Protein AF-A0A2J0L542-F1 (afdb_monomer)

Nearest PDB structures (foldseek):
  4kly-assembly1_D  TM=2.842E-01  e=6.830E+00  gamma proteobacterium 'Hot 75m4'

Sequence (301 aa):
LYATFFILVLMAGLRIKPMMLAIAVFIGLASFQILPFLEFLRHTSRRLMDFNEASMWSLPVYALSELFFPYLSESDYIYKDYWTRQSWLLVYYMGIAVVIFAFIALKFDSTKRRRAVFYILASGLVLSFGRYTPMYYLLYNFLPGFKLSRYPIKFFFMAAFSLAVLAGMGMDYYTRHAKTDLRFKKFLKRVLAFGFTLSFFYLIFNLNFYEIGGFLKKMILNAGTDFSPKVDRIGPIVIAGLHNIRRGAGLFMFLSVVMFFGIKKRVSMNAAPAFILLIAMVDIFTANKNVYQNMGVQEFL

Secondary structure (DSSP, 8-state):
-HHHHHHHHHH--S-HHHHHHHHHHHHHHHHHHHHHHHHHHTTSGGGG--HHHHTTT---GGGGGGGTSTTSSTTHHHHS-TTTS--S-------HHHHHHHHHHHHH---HHHHHHHHHHHHHHHHHTGGGSHHHHHHHHHSTTGGG---GGGGHHHHHHHHHHHHHHHHHHHHHHTTT-HHHHHHHHHHHHHHHHHHHHHHHHTT-HHHHHHHHHHHHHTT-GGGHHHHHHHHHHHHHHHHHHHHHHHHHHHHHHHHHHHTSTTS-TTHHHHHHHHHHHHHHHHTTTTTTTTS-GGG--

pLDDT: mean 83.19, std 15.41, range [33.28, 98.5]

Mean predicted aligned error: 9.03 Å

Structure (mmCIF, N/CA/C/O backbone):
data_AF-A0A2J0L542-F1
#
_entry.id   AF-A0A2J0L542-F1
#
loop_
_atom_site.group_PDB
_atom_site.id
_atom_site.type_symbol
_atom_site.label_atom_id
_atom_site.label_alt_id
_atom_site.label_comp_id
_atom_site.label_asym_id
_atom_site.label_entity_id
_atom_site.label_seq_id
_atom_site.pdbx_PDB_ins_code
_atom_site.Cartn_x
_atom_site.Cartn_y
_atom_site.Cartn_z
_atom_site.occupancy
_atom_site.B_iso_or_equiv
_atom_site.auth_seq_id
_atom_site.auth_comp_id
_atom_site.auth_asym_id
_atom_site.auth_atom_id
_atom_site.pdbx_PDB_model_num
ATOM 1 N N . LEU A 1 1 ? -4.717 -9.556 -15.706 1.00 44.72 1 LEU A N 1
ATOM 2 C CA . LEU A 1 1 ? -4.845 -10.825 -16.460 1.00 44.72 1 LEU A CA 1
ATOM 3 C C . LEU A 1 1 ? -4.272 -12.009 -15.674 1.00 44.72 1 LEU A C 1
ATOM 5 O O . LEU A 1 1 ? -5.070 -12.790 -15.180 1.00 44.72 1 LEU A O 1
ATOM 9 N N . TYR A 1 2 ? -2.960 -12.099 -15.417 1.00 38.97 2 TYR A N 1
ATOM 10 C CA . TYR A 1 2 ? -2.384 -13.203 -14.615 1.00 38.97 2 TYR A CA 1
ATOM 11 C C . TYR A 1 2 ? -2.777 -13.198 -13.124 1.00 38.97 2 TYR A C 1
ATOM 13 O O . TYR A 1 2 ? -3.025 -14.254 -12.551 1.00 38.97 2 TYR A O 1
ATOM 21 N N . ALA A 1 3 ? -2.909 -12.018 -12.504 1.00 37.59 3 ALA A N 1
ATOM 22 C CA . ALA A 1 3 ? -3.273 -11.900 -11.087 1.00 37.59 3 ALA A CA 1
ATOM 23 C C . ALA A 1 3 ? -4.679 -12.454 -10.784 1.00 37.59 3 ALA A C 1
ATOM 25 O O . ALA A 1 3 ? -4.866 -13.176 -9.813 1.00 37.59 3 ALA A O 1
ATOM 26 N N . THR A 1 4 ? -5.658 -12.185 -11.651 1.00 48.00 4 THR A N 1
ATOM 27 C CA . THR A 1 4 ? -7.038 -12.675 -11.502 1.00 48.00 4 THR A CA 1
ATOM 28 C C . THR A 1 4 ? -7.120 -14.198 -11.640 1.00 48.00 4 THR A C 1
ATOM 30 O O . THR A 1 4 ? -7.846 -14.848 -10.893 1.00 48.00 4 THR A O 1
ATOM 33 N N . PHE A 1 5 ? -6.321 -14.775 -12.544 1.00 52.28 5 PHE A N 1
ATOM 34 C CA . PHE A 1 5 ? -6.211 -16.223 -12.728 1.00 52.28 5 PHE A CA 1
ATOM 35 C C . PHE A 1 5 ? -5.594 -16.911 -11.499 1.00 52.28 5 PHE A C 1
ATOM 37 O O . PHE A 1 5 ? -6.128 -17.904 -11.012 1.00 52.28 5 PHE A O 1
ATOM 44 N N . PHE A 1 6 ? -4.535 -16.333 -10.923 1.00 50.81 6 PHE A N 1
ATOM 45 C CA . PHE A 1 6 ? -3.890 -16.872 -9.719 1.00 50.81 6 PHE A CA 1
ATOM 46 C C . PHE A 1 6 ? -4.816 -16.836 -8.489 1.00 50.81 6 PHE A C 1
ATOM 48 O O . PHE A 1 6 ? -4.829 -17.755 -7.671 1.00 50.81 6 PHE A O 1
ATOM 55 N N . ILE A 1 7 ? -5.644 -15.793 -8.392 1.00 54.19 7 ILE A N 1
ATOM 56 C CA . ILE A 1 7 ? -6.643 -15.617 -7.331 1.00 54.19 7 ILE A CA 1
ATOM 57 C C . ILE A 1 7 ? -7.772 -16.657 -7.439 1.00 54.19 7 ILE A C 1
ATOM 59 O O . ILE A 1 7 ? -8.217 -17.177 -6.416 1.00 54.19 7 ILE A O 1
ATOM 63 N N . LEU A 1 8 ? -8.208 -17.005 -8.654 1.00 50.44 8 LEU A N 1
ATOM 64 C CA . LEU A 1 8 ? -9.219 -18.048 -8.881 1.00 50.44 8 LEU A CA 1
ATOM 65 C C . LEU A 1 8 ? -8.706 -19.444 -8.502 1.00 50.44 8 LEU A C 1
ATOM 67 O O . LEU A 1 8 ? -9.435 -20.210 -7.872 1.00 50.44 8 LEU A O 1
ATOM 71 N N . VAL A 1 9 ? -7.441 -19.745 -8.810 1.00 55.31 9 VAL A N 1
ATOM 72 C CA . VAL A 1 9 ? -6.800 -21.029 -8.474 1.00 55.31 9 VAL A CA 1
ATOM 73 C C . VAL A 1 9 ? -6.615 -21.193 -6.960 1.00 55.31 9 VAL A C 1
ATOM 75 O O . VAL A 1 9 ? -6.825 -22.281 -6.431 1.00 55.31 9 VAL A O 1
ATOM 78 N N . LEU A 1 10 ? -6.295 -20.116 -6.234 1.00 49.06 10 LEU A N 1
ATOM 79 C CA . LEU A 1 10 ? -6.115 -20.154 -4.776 1.00 49.06 10 LEU A CA 1
ATOM 80 C C . LEU A 1 10 ? -7.431 -20.226 -3.978 1.00 49.06 10 LEU A C 1
ATOM 82 O O . LEU A 1 10 ? -7.407 -20.622 -2.812 1.00 49.06 10 LEU A O 1
ATOM 86 N N . MET A 1 11 ? -8.570 -19.837 -4.565 1.00 49.97 11 MET A N 1
ATOM 87 C CA . MET A 1 11 ? -9.866 -19.777 -3.869 1.00 49.97 11 MET A CA 1
ATOM 88 C C . MET A 1 11 ? -10.768 -21.006 -4.077 1.00 49.97 11 MET A C 1
ATOM 90 O O . MET A 1 11 ? -11.771 -21.147 -3.374 1.00 49.97 11 MET A O 1
ATOM 94 N N . ALA A 1 12 ? -10.439 -21.914 -4.998 1.00 47.34 12 ALA A N 1
ATOM 95 C CA . ALA A 1 12 ? -11.323 -23.019 -5.355 1.00 47.34 12 ALA A CA 1
ATOM 96 C C . ALA A 1 12 ? -11.115 -24.264 -4.474 1.00 47.34 12 ALA A C 1
ATOM 98 O O . ALA A 1 12 ? -10.263 -25.115 -4.725 1.00 47.34 12 ALA A O 1
ATOM 99 N N . GLY A 1 13 ? -11.983 -24.425 -3.476 1.00 52.88 13 GLY A N 1
ATOM 100 C CA . GLY A 1 13 ? -12.280 -25.738 -2.911 1.00 52.88 13 GLY A CA 1
ATOM 101 C C . GLY A 1 13 ? -12.980 -26.625 -3.950 1.00 52.88 13 GLY A C 1
ATOM 102 O O . GLY A 1 13 ? -14.154 -26.429 -4.246 1.00 52.88 13 GLY A O 1
ATOM 103 N N . LEU A 1 14 ? -12.244 -27.593 -4.504 1.00 56.31 14 LEU A N 1
ATOM 104 C CA . LEU A 1 14 ? -12.703 -28.898 -5.020 1.00 56.31 14 LEU A CA 1
ATOM 105 C C . LEU A 1 14 ? -13.911 -28.961 -5.990 1.00 56.31 14 LEU A C 1
ATOM 107 O O . LEU A 1 14 ? -14.552 -30.006 -6.089 1.00 56.31 14 LEU A O 1
ATOM 111 N N . ARG A 1 15 ? -14.222 -27.923 -6.779 1.00 68.38 15 ARG A N 1
ATOM 112 C CA . ARG A 1 15 ? -15.185 -28.047 -7.898 1.00 68.38 15 ARG A CA 1
ATOM 113 C C . ARG A 1 15 ? -14.524 -27.745 -9.241 1.00 68.38 15 ARG A C 1
ATOM 115 O O . ARG A 1 15 ? -14.585 -26.634 -9.753 1.00 68.38 15 ARG A O 1
ATOM 122 N N . ILE A 1 16 ? -13.922 -28.780 -9.825 1.00 74.88 16 ILE A N 1
ATOM 123 C CA . ILE A 1 16 ? -13.173 -28.708 -11.091 1.00 74.88 16 ILE A CA 1
ATOM 124 C C . ILE A 1 16 ? -14.077 -28.285 -12.261 1.00 74.88 16 ILE A C 1
ATOM 126 O O . ILE A 1 16 ? -13.691 -27.430 -13.047 1.00 74.88 16 ILE A O 1
ATOM 130 N N . LYS A 1 17 ? -15.309 -28.809 -12.354 1.00 79.62 17 LYS A N 1
ATOM 131 C CA . LYS A 1 17 ? -16.239 -28.519 -13.467 1.00 79.62 17 LYS A CA 1
ATOM 132 C C . LYS A 1 17 ? -16.586 -27.026 -13.640 1.00 79.62 17 LYS A C 1
ATOM 134 O O . LYS A 1 17 ? -16.377 -26.515 -14.737 1.00 79.62 17 LYS A O 1
ATOM 139 N N . PRO A 1 18 ? -17.076 -26.295 -12.616 1.00 83.50 18 PRO A N 1
ATOM 140 C CA . PRO A 1 18 ? -17.356 -24.866 -12.771 1.00 83.50 18 PRO A CA 1
ATOM 141 C C . PRO A 1 18 ? -16.085 -24.046 -13.010 1.00 83.50 18 PRO A C 1
ATOM 143 O O . PRO A 1 18 ? -16.142 -23.048 -13.718 1.00 83.50 18 PRO A O 1
ATOM 146 N N . MET A 1 19 ? -14.933 -24.476 -12.484 1.00 80.25 19 MET A N 1
ATOM 147 C CA . MET A 1 19 ? -13.657 -23.811 -12.755 1.00 80.25 19 MET A CA 1
ATOM 148 C C . MET A 1 19 ? -13.245 -23.969 -14.223 1.00 80.25 19 MET A C 1
ATOM 150 O O . MET A 1 19 ? -12.879 -22.989 -14.860 1.00 80.25 19 MET A O 1
ATOM 154 N N . MET A 1 20 ? -13.386 -25.171 -14.785 1.00 85.88 20 MET A N 1
ATOM 155 C CA . MET A 1 20 ? -13.146 -25.429 -16.207 1.00 85.88 20 MET A CA 1
ATOM 156 C C . MET A 1 20 ? -14.103 -24.638 -17.100 1.00 85.88 20 MET A C 1
ATOM 158 O O . MET A 1 20 ? -13.662 -24.054 -18.085 1.00 85.88 20 MET A O 1
ATOM 162 N N . LEU A 1 21 ? -15.388 -24.557 -16.735 1.00 89.00 21 LEU A N 1
ATOM 163 C CA . LEU A 1 21 ? -16.360 -23.737 -17.460 1.00 89.00 21 LEU A CA 1
ATOM 164 C C . LEU A 1 21 ? -15.992 -22.250 -17.401 1.00 89.00 21 LEU A C 1
ATOM 166 O O . LEU A 1 21 ? -15.991 -21.583 -18.430 1.00 89.00 21 LEU A O 1
ATOM 170 N N . ALA A 1 22 ? -15.626 -21.738 -16.224 1.00 88.56 22 ALA A N 1
ATOM 171 C CA . ALA A 1 22 ? -15.187 -20.355 -16.069 1.00 88.56 22 ALA A CA 1
ATOM 172 C C . ALA A 1 22 ? -13.926 -20.062 -16.896 1.00 88.56 22 ALA A C 1
ATOM 174 O O . ALA A 1 22 ? -13.855 -19.015 -17.533 1.00 88.56 22 ALA A O 1
ATOM 175 N N . ILE A 1 23 ? -12.963 -20.990 -16.936 1.00 88.69 23 ILE A N 1
ATOM 176 C CA . ILE A 1 23 ? -11.760 -20.886 -17.772 1.00 88.69 23 ILE A CA 1
ATOM 177 C C . ILE A 1 23 ? -12.135 -20.874 -19.257 1.00 88.69 23 ILE A C 1
ATOM 179 O O . ILE A 1 23 ? -11.650 -20.017 -19.989 1.00 88.69 23 ILE A O 1
ATOM 183 N N . ALA A 1 24 ? -13.013 -21.776 -19.702 1.00 91.81 24 ALA A N 1
ATOM 184 C CA . ALA A 1 24 ? -13.442 -21.851 -21.096 1.00 91.81 24 ALA A CA 1
ATOM 18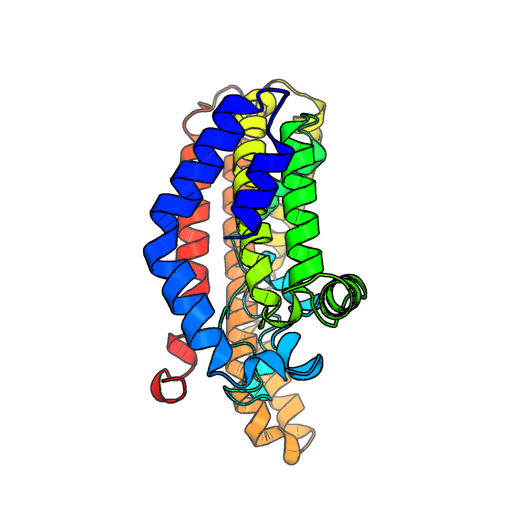5 C C . ALA A 1 24 ? -14.171 -20.573 -21.537 1.00 91.81 24 ALA A C 1
ATOM 187 O O . ALA A 1 24 ? -13.821 -19.990 -22.561 1.00 91.81 24 ALA A O 1
ATOM 188 N N . VAL A 1 25 ? -15.125 -20.095 -20.731 1.00 93.44 25 VAL A N 1
ATOM 189 C CA . VAL A 1 25 ? -15.840 -18.834 -20.980 1.00 93.44 25 VAL A CA 1
ATOM 190 C C . VAL A 1 25 ? -14.865 -17.660 -20.987 1.00 93.44 25 VAL A C 1
ATOM 192 O O . VAL A 1 25 ? -14.916 -16.835 -21.891 1.00 93.44 25 VAL A O 1
ATOM 195 N N . PHE A 1 26 ? -13.940 -17.598 -20.029 1.00 91.88 26 PHE A N 1
ATOM 196 C CA . PHE A 1 26 ? -12.928 -16.547 -19.973 1.00 91.88 26 PHE A CA 1
ATOM 197 C C . PHE A 1 26 ? -12.026 -16.540 -21.214 1.00 91.88 26 PHE A C 1
ATOM 199 O O . PHE A 1 26 ? -11.811 -15.479 -21.791 1.00 91.88 26 PHE A O 1
ATOM 206 N N . ILE A 1 27 ? -11.523 -17.700 -21.649 1.00 92.12 27 ILE A N 1
ATOM 207 C CA . ILE A 1 27 ? -10.697 -17.813 -22.859 1.00 92.12 27 ILE A CA 1
ATOM 208 C C . ILE A 1 27 ? -11.512 -17.424 -24.093 1.00 92.12 27 ILE A C 1
ATOM 210 O O . ILE A 1 27 ? -11.012 -16.670 -24.923 1.00 92.12 27 ILE A O 1
ATOM 214 N N . GLY A 1 28 ? -12.764 -17.880 -24.194 1.00 94.31 28 GLY A N 1
ATOM 215 C CA . GLY A 1 28 ? -13.669 -17.517 -25.283 1.00 94.31 28 GLY A CA 1
ATOM 216 C C . GLY A 1 28 ? -13.890 -16.007 -25.359 1.00 94.31 28 GLY A C 1
ATOM 217 O O . GLY A 1 28 ? -13.661 -15.406 -26.405 1.00 94.31 28 GLY A O 1
ATOM 218 N N . LEU A 1 29 ? -14.223 -15.376 -24.231 1.00 94.75 29 LEU A N 1
ATOM 219 C CA . LEU A 1 29 ? -14.412 -13.928 -24.139 1.00 94.75 29 LEU A CA 1
ATOM 220 C C . LEU A 1 29 ? -13.116 -13.143 -24.355 1.00 94.75 29 LEU A C 1
ATOM 222 O O . LEU A 1 29 ? -13.170 -12.052 -24.896 1.00 94.75 29 LEU A O 1
ATOM 226 N N . ALA A 1 30 ? -11.956 -13.661 -23.953 1.00 94.94 30 ALA A N 1
ATOM 227 C CA . ALA A 1 30 ? -10.671 -12.988 -24.141 1.00 94.94 30 ALA A CA 1
ATOM 228 C C . ALA A 1 30 ? -10.030 -13.270 -25.512 1.00 94.94 30 ALA A C 1
ATOM 230 O O . ALA A 1 30 ? -9.026 -12.644 -25.852 1.00 94.94 30 ALA A O 1
ATOM 231 N N . SER A 1 31 ? 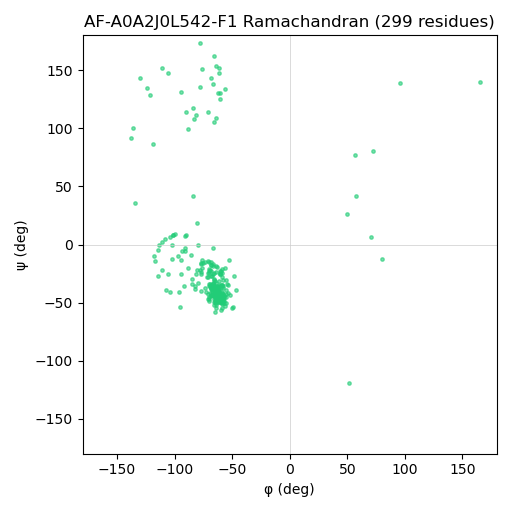-10.578 -14.199 -26.302 1.00 93.69 31 SER A N 1
ATOM 232 C CA . SER A 1 31 ? -9.978 -14.671 -27.557 1.00 93.69 31 SER A CA 1
ATOM 233 C C . SER A 1 31 ? -9.780 -13.554 -28.582 1.00 93.69 31 SER A C 1
ATOM 235 O O . SER A 1 31 ? -8.723 -13.505 -29.207 1.00 93.69 31 SER A O 1
ATOM 237 N N . PHE A 1 32 ? -10.719 -12.604 -28.676 1.00 94.25 32 PHE A N 1
ATOM 238 C CA . PHE A 1 32 ? -10.610 -11.448 -29.573 1.00 94.25 32 PHE A CA 1
ATOM 239 C C . PHE A 1 32 ? -9.386 -10.569 -29.267 1.00 94.25 32 PHE A C 1
ATOM 241 O O . PHE A 1 32 ? -8.902 -9.875 -30.150 1.00 94.25 32 PHE A O 1
ATOM 248 N N . GLN A 1 33 ? -8.876 -10.598 -28.030 1.00 93.88 33 GLN A N 1
ATOM 249 C CA . GLN A 1 33 ? -7.659 -9.893 -27.625 1.00 93.88 33 GLN A CA 1
ATOM 250 C C . GLN A 1 33 ? -6.431 -10.813 -27.676 1.00 93.88 33 GLN A C 1
ATOM 252 O O . GLN A 1 33 ? -5.351 -10.383 -28.080 1.00 93.88 33 GLN A O 1
ATOM 257 N N . ILE A 1 34 ? -6.574 -12.071 -27.242 1.00 91.44 34 ILE A N 1
ATOM 258 C CA . ILE A 1 34 ? -5.470 -13.037 -27.153 1.00 91.44 34 ILE A CA 1
ATOM 259 C C . ILE A 1 34 ? -4.979 -13.437 -28.546 1.00 91.44 34 ILE A C 1
ATOM 261 O O . ILE A 1 34 ? -3.768 -13.479 -28.753 1.00 91.44 34 ILE A O 1
ATOM 265 N N . LEU A 1 35 ? -5.877 -13.720 -29.496 1.00 93.31 35 LEU A N 1
ATOM 266 C CA . LEU A 1 35 ? -5.491 -14.189 -30.829 1.00 93.31 35 LEU A CA 1
ATOM 267 C C . LEU A 1 35 ? -4.689 -13.126 -31.600 1.00 93.31 35 LEU A C 1
ATOM 269 O O . LEU A 1 35 ? -3.556 -13.444 -31.973 1.00 93.31 35 LEU A O 1
ATOM 273 N N . PRO A 1 36 ? -5.149 -11.861 -31.733 1.00 93.06 36 PRO A N 1
ATOM 274 C CA . PRO A 1 36 ? -4.338 -10.826 -32.375 1.00 93.06 36 PRO A CA 1
ATOM 275 C C . PRO A 1 36 ? -3.043 -10.552 -31.612 1.00 93.06 36 PRO A C 1
ATOM 277 O O . PRO A 1 36 ? -1.995 -10.351 -32.219 1.00 93.06 36 PRO A O 1
ATOM 280 N N . PHE A 1 37 ? -3.069 -10.592 -30.272 1.00 89.56 37 PHE A N 1
ATOM 281 C CA . PHE A 1 37 ? -1.851 -10.437 -29.476 1.00 89.56 37 PHE A CA 1
ATOM 282 C C . PHE A 1 37 ? -0.806 -11.507 -29.819 1.00 89.56 37 PHE A C 1
ATOM 284 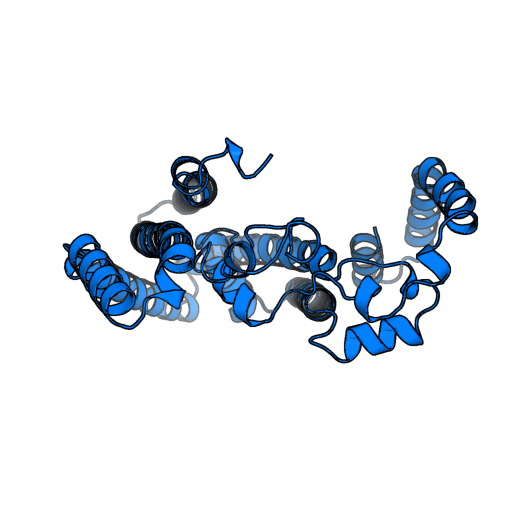O O . PHE A 1 37 ? 0.360 -11.168 -30.005 1.00 89.56 37 PHE A O 1
ATOM 291 N N . LEU A 1 38 ? -1.202 -12.779 -29.924 1.00 89.69 38 LEU A N 1
ATOM 292 C CA . LEU A 1 38 ? -0.296 -13.882 -30.260 1.00 89.69 38 LEU A CA 1
ATOM 293 C C . LEU A 1 38 ? 0.223 -13.810 -31.700 1.00 89.69 38 LEU A C 1
ATOM 295 O O . LEU A 1 38 ? 1.372 -14.191 -31.939 1.00 89.69 38 LEU A O 1
ATOM 299 N N . GLU A 1 39 ? -0.596 -13.333 -32.637 1.00 91.62 39 GLU A N 1
ATOM 300 C CA . GLU A 1 39 ? -0.195 -13.075 -34.021 1.00 91.62 39 GLU A CA 1
ATOM 301 C C . GLU A 1 39 ? 0.856 -11.962 -34.076 1.00 91.62 39 GLU A C 1
ATOM 303 O O . GLU A 1 39 ? 2.000 -12.212 -34.464 1.00 91.62 39 GLU A O 1
ATOM 308 N N . PHE A 1 40 ? 0.528 -10.770 -33.566 1.00 90.25 40 PHE A N 1
ATOM 309 C CA . PHE A 1 40 ? 1.442 -9.628 -33.562 1.00 90.25 40 PHE A CA 1
ATOM 310 C C . PHE A 1 40 ? 2.717 -9.892 -32.771 1.00 90.25 40 PHE A C 1
ATOM 312 O O . PHE A 1 40 ? 3.777 -9.404 -33.153 1.00 90.25 40 PHE A O 1
ATOM 319 N N . LEU A 1 41 ? 2.667 -10.706 -31.713 1.00 87.81 41 LEU A N 1
ATOM 320 C CA . LEU A 1 41 ? 3.852 -11.057 -30.934 1.00 87.81 41 LEU A CA 1
ATOM 321 C C . LEU A 1 41 ? 4.974 -11.642 -31.806 1.00 87.81 41 LEU A C 1
ATOM 323 O O . LEU A 1 41 ? 6.148 -11.389 -31.530 1.00 87.81 41 LEU A O 1
ATOM 327 N N . ARG A 1 42 ? 4.626 -12.385 -32.866 1.00 85.62 42 ARG A N 1
ATOM 328 C CA . ARG A 1 42 ? 5.588 -12.965 -33.821 1.00 85.62 42 ARG A CA 1
ATOM 329 C C . ARG A 1 42 ? 6.298 -11.905 -34.664 1.00 85.62 42 ARG A C 1
ATOM 331 O O . ARG A 1 42 ? 7.400 -12.166 -35.129 1.00 85.62 42 ARG A O 1
ATOM 338 N N . HIS A 1 43 ? 5.693 -10.729 -34.802 1.00 87.44 43 HIS A N 1
ATOM 339 C CA . HIS A 1 43 ? 6.182 -9.603 -35.596 1.00 87.44 43 HIS A CA 1
ATOM 340 C C . HIS A 1 43 ? 6.847 -8.507 -34.746 1.00 87.44 43 HIS A C 1
ATOM 342 O O . HIS A 1 43 ? 7.177 -7.445 -35.264 1.00 87.44 43 HIS A O 1
ATOM 348 N N . THR A 1 44 ? 7.062 -8.739 -33.444 1.00 84.06 44 THR A N 1
ATOM 349 C CA . THR A 1 44 ? 7.730 -7.771 -32.558 1.00 84.06 44 THR A CA 1
ATOM 350 C C . THR A 1 44 ? 9.105 -8.245 -32.100 1.00 84.06 44 THR A C 1
ATOM 352 O O . THR A 1 44 ? 9.334 -9.435 -31.881 1.00 84.06 44 THR A O 1
ATOM 355 N N . SER A 1 45 ? 9.996 -7.293 -31.816 1.00 78.62 45 SER A N 1
ATOM 356 C CA . SER A 1 45 ? 11.301 -7.534 -31.182 1.00 78.62 45 SER A CA 1
ATOM 357 C C . SER A 1 45 ? 11.208 -8.029 -29.730 1.00 78.62 45 SER A C 1
ATOM 359 O O . SER A 1 45 ? 12.221 -8.383 -29.134 1.00 78.62 45 SER A O 1
ATOM 361 N N . ARG A 1 46 ? 10.000 -8.138 -29.150 1.00 74.94 46 ARG A N 1
ATOM 362 C CA . ARG A 1 46 ? 9.783 -8.543 -27.748 1.00 74.94 46 ARG A CA 1
ATOM 363 C C . ARG A 1 46 ? 10.315 -9.936 -27.410 1.00 74.94 46 ARG A C 1
ATOM 365 O O . ARG A 1 46 ? 10.569 -10.206 -26.243 1.00 74.94 46 ARG A O 1
ATOM 372 N N . ARG A 1 47 ? 10.487 -10.820 -28.399 1.00 71.62 47 ARG A N 1
ATOM 373 C CA . ARG A 1 47 ? 11.107 -12.144 -28.198 1.00 71.62 47 ARG A CA 1
ATOM 374 C C . ARG A 1 47 ? 12.604 -12.075 -27.882 1.00 71.62 47 ARG A C 1
ATOM 376 O O . ARG A 1 47 ? 13.125 -13.027 -27.312 1.00 71.62 47 ARG A O 1
ATOM 383 N N . LEU A 1 48 ? 13.264 -10.978 -28.249 1.00 78.56 48 LEU A N 1
ATOM 384 C CA . LEU A 1 48 ? 14.701 -10.752 -28.078 1.00 78.56 48 LEU A CA 1
ATOM 385 C C . LEU A 1 48 ? 15.010 -9.798 -26.914 1.00 78.56 48 LEU A C 1
ATOM 387 O O . LEU A 1 48 ? 16.158 -9.407 -26.739 1.00 78.56 48 LEU A O 1
ATOM 391 N N . MET A 1 49 ? 13.991 -9.418 -26.137 1.00 87.31 49 MET A N 1
ATOM 392 C CA . MET A 1 49 ? 14.137 -8.520 -24.997 1.00 87.31 49 MET A CA 1
ATOM 393 C C . MET A 1 49 ? 15.081 -9.134 -23.971 1.00 87.31 49 MET A C 1
ATOM 395 O O . MET A 1 49 ? 14.847 -10.257 -23.522 1.00 87.31 49 MET A O 1
ATOM 399 N N . ASP A 1 50 ? 16.128 -8.401 -23.605 1.00 91.75 50 ASP A N 1
ATOM 400 C CA . ASP A 1 50 ? 17.045 -8.829 -22.559 1.00 91.75 50 ASP A CA 1
ATOM 401 C C . ASP A 1 50 ? 16.448 -8.602 -21.157 1.00 91.75 50 ASP A C 1
ATOM 403 O O . ASP A 1 50 ? 15.376 -8.014 -20.970 1.00 91.75 50 ASP A O 1
ATOM 407 N N . PHE A 1 51 ? 17.148 -9.084 -20.129 1.00 92.62 51 PHE A N 1
ATOM 408 C CA . PHE A 1 51 ? 16.676 -8.933 -18.756 1.00 92.62 51 PHE A CA 1
ATOM 409 C C . PHE A 1 51 ? 16.636 -7.467 -18.298 1.00 92.62 51 PHE A C 1
ATOM 411 O O . PHE A 1 51 ? 15.783 -7.106 -17.483 1.00 92.62 51 PHE A O 1
ATOM 418 N N . ASN A 1 52 ? 17.532 -6.611 -18.794 1.00 91.75 52 ASN A N 1
ATOM 419 C CA . ASN A 1 52 ? 17.605 -5.209 -18.384 1.00 91.75 52 ASN A CA 1
ATOM 420 C C . ASN A 1 52 ? 16.394 -4.422 -18.888 1.00 91.75 52 ASN A C 1
ATOM 422 O O . ASN A 1 52 ? 15.811 -3.640 -18.129 1.00 91.75 52 ASN A O 1
ATOM 426 N N . GLU A 1 53 ? 15.982 -4.678 -20.127 1.00 90.06 53 GLU A N 1
ATOM 427 C CA . GLU A 1 53 ? 14.779 -4.119 -20.725 1.00 90.06 53 GLU A CA 1
ATOM 428 C C . GLU A 1 53 ? 13.520 -4.716 -20.080 1.00 90.06 53 GLU A C 1
ATOM 430 O O . GLU A 1 53 ? 12.630 -3.966 -19.673 1.00 90.06 53 GLU A O 1
ATOM 435 N N . ALA A 1 54 ? 13.450 -6.037 -19.881 1.00 91.44 54 ALA A N 1
ATOM 436 C CA . ALA A 1 54 ? 12.289 -6.681 -19.252 1.00 91.44 54 ALA A CA 1
ATOM 437 C C . ALA A 1 54 ? 12.066 -6.207 -17.807 1.00 91.44 54 ALA A C 1
ATOM 439 O O . ALA A 1 54 ? 10.929 -5.989 -17.374 1.00 91.44 54 ALA A O 1
ATOM 440 N N . SER A 1 55 ? 13.158 -6.011 -17.067 1.00 93.25 55 SER A N 1
ATOM 441 C CA . SER A 1 55 ? 13.154 -5.543 -15.678 1.00 93.25 55 SER A CA 1
ATOM 442 C C . SER A 1 55 ? 13.227 -4.019 -15.538 1.00 93.25 55 SER A C 1
ATOM 444 O O . SER A 1 55 ? 13.407 -3.500 -14.427 1.00 93.25 55 SER A O 1
ATOM 446 N N . MET A 1 56 ? 13.124 -3.258 -16.629 1.00 90.12 56 MET A N 1
ATOM 447 C CA . MET A 1 56 ? 13.044 -1.801 -16.535 1.00 90.12 56 MET A CA 1
ATOM 448 C C . MET A 1 56 ? 11.800 -1.376 -15.764 1.00 90.12 56 MET A C 1
ATOM 450 O O . MET A 1 56 ? 10.783 -2.059 -15.814 1.00 90.12 56 MET A O 1
ATOM 454 N N . TRP A 1 57 ? 11.883 -0.258 -15.040 1.00 90.44 57 TRP A N 1
ATOM 455 C CA . TRP A 1 57 ? 10.810 0.197 -14.144 1.00 90.44 57 TRP A CA 1
ATOM 456 C C . TRP A 1 57 ? 10.458 -0.848 -13.075 1.00 90.44 57 TRP A C 1
ATOM 458 O O . TRP A 1 57 ? 9.293 -1.114 -12.787 1.00 90.44 57 TRP A O 1
ATOM 468 N N . SER A 1 58 ? 11.485 -1.478 -12.508 1.00 92.94 58 SER A N 1
ATOM 469 C CA . SER A 1 58 ? 11.360 -2.212 -11.248 1.00 92.94 58 SER A CA 1
ATOM 470 C C . SER A 1 58 ? 11.058 -1.232 -10.116 1.00 92.94 58 SER A C 1
ATOM 472 O O . SER A 1 58 ? 11.672 -0.169 -10.072 1.00 92.94 58 SER A O 1
ATOM 474 N N . LEU A 1 59 ? 10.151 -1.584 -9.203 1.00 92.25 59 LEU A N 1
ATOM 475 C CA . LEU A 1 59 ? 9.859 -0.776 -8.020 1.00 92.25 59 LEU A CA 1
ATOM 476 C C . LEU A 1 59 ? 11.050 -0.848 -7.054 1.00 92.25 59 LEU A C 1
ATOM 478 O O . LEU A 1 59 ? 11.320 -1.929 -6.526 1.00 92.25 59 LEU A O 1
ATOM 482 N N . PRO A 1 60 ? 11.775 0.247 -6.790 1.00 89.81 60 PRO A N 1
ATOM 483 C CA . PRO A 1 60 ? 12.803 0.211 -5.767 1.00 89.81 60 PRO A CA 1
ATOM 484 C C . PRO A 1 60 ? 12.165 0.074 -4.383 1.00 89.81 60 PRO A C 1
ATOM 486 O O . PRO A 1 60 ? 11.125 0.662 -4.099 1.00 89.81 60 PRO A O 1
ATOM 489 N N . VAL A 1 61 ? 12.799 -0.683 -3.487 1.00 89.81 61 VAL A N 1
ATOM 490 C CA . VAL A 1 61 ? 12.227 -0.986 -2.160 1.00 89.81 61 VAL A CA 1
ATOM 491 C C . VAL A 1 61 ? 11.953 0.287 -1.348 1.00 89.81 61 VAL A C 1
ATOM 493 O O . VAL A 1 61 ? 10.940 0.364 -0.654 1.00 89.81 61 VAL A O 1
ATOM 496 N N . TYR A 1 62 ? 12.801 1.315 -1.481 1.00 87.38 62 TYR A N 1
ATOM 497 C CA . TYR A 1 62 ? 12.613 2.596 -0.794 1.00 87.38 62 TYR A CA 1
ATOM 498 C C . TYR A 1 62 ? 11.343 3.341 -1.236 1.00 87.38 62 TYR A C 1
ATOM 500 O O . TYR A 1 62 ? 10.797 4.112 -0.446 1.00 87.38 62 TYR A O 1
ATOM 508 N N . ALA A 1 63 ? 10.819 3.083 -2.440 1.00 88.81 63 ALA A N 1
ATOM 509 C CA . ALA A 1 63 ? 9.585 3.700 -2.924 1.00 88.81 63 ALA A CA 1
ATOM 510 C C . ALA A 1 63 ? 8.335 3.235 -2.164 1.00 88.81 63 ALA A C 1
ATOM 512 O O . ALA A 1 63 ? 7.317 3.919 -2.179 1.00 88.81 63 ALA A O 1
ATOM 513 N N . LEU A 1 64 ? 8.409 2.138 -1.396 1.00 91.12 64 LEU A N 1
ATOM 514 C CA . LEU A 1 64 ? 7.325 1.768 -0.479 1.00 91.12 64 LEU A CA 1
ATOM 515 C C . LEU A 1 64 ? 7.101 2.790 0.641 1.00 91.12 64 LEU A C 1
ATOM 517 O O . LEU A 1 64 ? 6.021 2.802 1.232 1.00 91.12 64 LEU A O 1
ATOM 521 N N . SER A 1 65 ? 8.073 3.665 0.920 1.00 88.38 65 SER A N 1
ATOM 522 C CA . SER A 1 65 ? 7.862 4.802 1.824 1.00 88.38 65 SER A CA 1
ATOM 523 C C . SER A 1 65 ? 6.739 5.730 1.339 1.00 88.38 65 SER A C 1
ATOM 525 O O . SER A 1 65 ? 6.052 6.336 2.164 1.00 88.38 65 SER A O 1
ATOM 527 N N . GLU A 1 66 ? 6.451 5.750 0.033 1.00 88.88 66 GLU A N 1
ATOM 528 C CA . GLU A 1 66 ? 5.358 6.540 -0.534 1.00 88.88 66 GLU A CA 1
ATOM 529 C C . GLU A 1 66 ? 3.964 6.031 -0.203 1.00 88.88 66 GLU A C 1
ATOM 531 O O . GLU A 1 66 ? 3.002 6.783 -0.329 1.00 88.88 66 GLU A O 1
ATOM 536 N N . LEU A 1 67 ? 3.827 4.798 0.295 1.00 91.38 67 LEU A N 1
ATOM 537 C CA . LEU A 1 67 ? 2.564 4.350 0.886 1.00 91.38 67 LEU A CA 1
ATOM 538 C C . LEU A 1 67 ? 2.166 5.210 2.096 1.00 91.38 67 LEU A C 1
ATOM 540 O O . LEU A 1 67 ? 0.981 5.306 2.409 1.00 91.38 67 LEU A O 1
ATOM 544 N N . PHE A 1 68 ? 3.144 5.831 2.763 1.00 88.50 68 PHE A N 1
ATOM 545 C CA . PHE A 1 68 ? 2.947 6.677 3.939 1.00 88.50 68 PHE A CA 1
ATOM 546 C C . PHE A 1 68 ? 3.062 8.165 3.604 1.00 88.50 68 PHE A C 1
ATOM 548 O O . PHE A 1 68 ? 2.275 8.966 4.105 1.00 88.50 68 PHE A O 1
ATOM 555 N N . PHE A 1 69 ? 4.031 8.526 2.760 1.00 84.81 69 PHE A N 1
ATOM 556 C CA . PHE A 1 69 ? 4.360 9.912 2.440 1.00 84.81 69 PHE A CA 1
ATOM 557 C C . PHE A 1 69 ? 4.587 10.059 0.927 1.00 84.81 69 PHE A C 1
ATOM 559 O O . PHE A 1 69 ? 5.661 9.705 0.438 1.00 84.81 69 PHE A O 1
ATOM 566 N N . PRO A 1 70 ? 3.600 10.551 0.163 1.00 84.94 70 PRO A N 1
ATOM 567 C CA . PRO A 1 70 ? 3.733 10.659 -1.289 1.00 84.94 70 PRO A CA 1
ATOM 568 C C . PRO A 1 70 ? 4.894 11.592 -1.676 1.00 84.94 70 PRO A C 1
ATOM 570 O O . PRO A 1 70 ? 5.206 12.531 -0.937 1.00 84.94 70 PRO A O 1
ATOM 573 N N . TYR A 1 71 ? 5.492 11.348 -2.848 1.00 79.06 71 TYR A N 1
ATOM 574 C CA . TYR A 1 71 ? 6.600 12.117 -3.445 1.00 79.06 71 TYR A CA 1
ATOM 575 C C . TYR A 1 71 ? 7.972 11.984 -2.764 1.00 79.06 71 TYR A C 1
ATOM 577 O O . TYR A 1 71 ? 8.914 12.674 -3.151 1.00 79.06 71 TYR A O 1
ATOM 585 N N . LEU A 1 72 ? 8.137 11.099 -1.771 1.00 74.75 72 LEU A N 1
ATOM 586 C CA . LEU A 1 72 ? 9.444 10.889 -1.129 1.00 74.75 72 LEU A CA 1
ATOM 587 C C . LEU A 1 72 ? 10.468 10.172 -2.019 1.00 74.75 72 LEU A C 1
ATOM 589 O O . LEU A 1 72 ? 11.668 10.313 -1.783 1.00 74.75 72 LEU A O 1
ATOM 593 N N . SER A 1 73 ? 10.027 9.385 -3.002 1.00 73.44 73 SER A N 1
ATOM 594 C CA . SER A 1 73 ? 10.905 8.553 -3.832 1.00 73.44 73 SER A CA 1
ATOM 595 C C . SER A 1 73 ? 11.053 9.062 -5.271 1.00 73.44 73 SER A C 1
ATOM 597 O O . SER A 1 73 ? 11.760 8.454 -6.073 1.00 73.44 73 SER A O 1
ATOM 599 N N . GLU A 1 74 ? 10.466 10.224 -5.571 1.00 71.44 74 GLU A N 1
ATOM 600 C CA . GLU A 1 74 ? 10.403 10.850 -6.898 1.00 71.44 74 GLU A CA 1
ATOM 601 C C . GLU A 1 74 ? 11.679 11.611 -7.319 1.00 71.44 74 GLU A C 1
ATOM 603 O O . GLU A 1 74 ? 11.679 12.389 -8.272 1.00 71.44 74 GLU A O 1
ATOM 608 N N . SER A 1 75 ? 12.823 11.352 -6.681 1.00 65.94 75 SER A N 1
ATOM 609 C CA . SER A 1 75 ? 14.111 11.926 -7.109 1.00 65.94 75 SER A CA 1
ATOM 610 C C . SER A 1 75 ? 14.493 11.534 -8.543 1.00 65.94 75 SER A C 1
ATOM 612 O O . SER A 1 75 ? 15.225 12.262 -9.212 1.00 65.94 75 SER A O 1
ATOM 614 N N . ASP A 1 76 ? 13.951 10.425 -9.052 1.00 68.38 76 ASP A N 1
ATOM 615 C CA . ASP A 1 76 ? 14.142 9.970 -10.429 1.00 68.38 76 ASP A CA 1
ATOM 616 C C . ASP A 1 76 ? 13.698 11.009 -11.474 1.00 68.38 76 ASP A C 1
ATOM 618 O O . ASP A 1 76 ? 14.326 11.095 -12.526 1.00 68.38 76 ASP A O 1
ATOM 622 N N . TYR A 1 77 ? 12.702 11.858 -11.190 1.00 66.38 77 TYR A N 1
ATOM 623 C CA . TYR A 1 77 ? 12.279 12.927 -12.112 1.00 66.38 77 TYR A CA 1
ATOM 624 C C . TYR A 1 77 ? 13.334 14.016 -12.315 1.00 66.38 77 TYR A C 1
ATOM 626 O O . TYR A 1 77 ? 13.279 14.752 -13.298 1.00 66.38 77 TYR A O 1
ATOM 634 N N . ILE A 1 78 ? 14.300 14.111 -11.403 1.00 64.88 78 ILE A N 1
ATOM 635 C CA . ILE A 1 78 ? 15.365 15.114 -11.436 1.00 64.88 78 ILE A CA 1
ATOM 636 C C . ILE A 1 78 ? 16.522 14.646 -12.322 1.00 64.88 78 ILE A C 1
ATOM 638 O O . ILE A 1 78 ? 17.169 15.464 -12.975 1.00 64.88 78 ILE A O 1
ATOM 642 N N . TYR A 1 79 ? 16.788 13.336 -12.339 1.00 65.56 79 TYR A N 1
ATOM 643 C CA . TYR A 1 79 ? 18.020 12.767 -12.896 1.00 65.56 79 TYR A CA 1
ATOM 644 C C . TYR A 1 79 ? 17.807 11.827 -14.087 1.00 65.56 79 TYR A C 1
ATOM 646 O O . TYR A 1 79 ? 18.791 11.429 -14.709 1.00 65.56 79 TYR A O 1
ATOM 654 N N . LYS A 1 80 ? 16.563 11.436 -14.391 1.00 71.50 80 LYS A N 1
ATOM 655 C CA . LYS A 1 80 ? 16.243 10.473 -15.450 1.00 71.50 80 LYS A CA 1
ATOM 656 C C . LYS A 1 80 ? 15.257 11.059 -16.458 1.00 71.50 80 LYS A C 1
ATOM 658 O O . LYS A 1 80 ? 14.222 11.615 -16.088 1.00 71.50 80 LYS A O 1
ATOM 663 N N . ASP A 1 81 ? 15.554 10.853 -17.737 1.00 72.50 81 ASP A N 1
ATOM 664 C CA . ASP A 1 81 ? 14.653 11.191 -18.836 1.00 72.50 81 ASP A CA 1
ATOM 665 C C . ASP A 1 81 ? 13.385 10.329 -18.816 1.00 72.50 81 ASP A C 1
ATOM 667 O O . ASP A 1 81 ? 13.341 9.249 -18.219 1.00 72.50 81 ASP A O 1
ATOM 671 N N . TYR A 1 82 ? 12.351 10.779 -19.530 1.00 69.31 82 TYR A N 1
ATOM 672 C CA . TYR A 1 82 ? 11.044 10.116 -19.616 1.00 69.31 82 TYR A CA 1
ATOM 673 C C . TYR A 1 82 ? 11.125 8.598 -19.873 1.00 69.31 82 TYR A C 1
ATOM 675 O O . TYR A 1 82 ? 10.367 7.822 -19.286 1.00 69.31 82 TYR A O 1
ATOM 683 N N . TRP A 1 83 ? 12.065 8.177 -20.725 1.00 71.69 83 TRP A N 1
ATOM 684 C CA . TRP A 1 83 ? 12.246 6.786 -21.146 1.00 71.69 83 TRP A CA 1
ATOM 685 C C . TRP A 1 83 ? 12.933 5.899 -20.102 1.00 71.69 83 TRP A C 1
ATOM 687 O O . TRP A 1 83 ? 12.756 4.678 -20.120 1.00 71.69 83 TRP A O 1
ATOM 697 N N . THR A 1 84 ? 13.710 6.489 -19.192 1.00 73.19 84 THR A N 1
ATOM 698 C CA . THR A 1 84 ? 14.492 5.758 -18.185 1.00 73.19 84 THR A CA 1
ATOM 699 C C . THR A 1 84 ? 13.889 5.857 -16.786 1.00 73.19 84 THR A C 1
ATOM 701 O O . THR A 1 84 ? 14.053 4.929 -15.987 1.00 73.19 84 THR A O 1
ATOM 704 N N . ARG A 1 85 ? 13.126 6.918 -16.499 1.00 76.62 85 ARG A N 1
ATOM 705 C CA . ARG A 1 85 ? 12.338 7.058 -15.269 1.00 76.62 85 ARG A CA 1
ATOM 706 C C . ARG A 1 85 ? 11.079 6.198 -15.314 1.00 76.62 85 ARG A C 1
ATOM 708 O O . ARG A 1 85 ? 10.523 5.955 -16.383 1.00 76.62 85 ARG A O 1
ATOM 715 N N . GLN A 1 86 ? 10.614 5.754 -14.150 1.00 80.25 86 GLN A N 1
ATOM 716 C CA . GLN A 1 86 ? 9.295 5.138 -14.029 1.00 80.25 86 GLN A CA 1
ATOM 717 C C . GLN A 1 86 ? 8.246 6.214 -14.372 1.00 80.25 86 GLN A C 1
ATOM 719 O O . GLN A 1 86 ? 8.049 7.140 -13.597 1.00 80.25 86 GLN A O 1
ATOM 724 N N . SER A 1 87 ? 7.589 6.099 -15.531 1.00 76.25 87 SER A N 1
ATOM 725 C CA . SER A 1 87 ? 6.554 7.056 -15.975 1.00 76.25 87 SER A CA 1
ATOM 726 C C . SER A 1 87 ? 5.131 6.470 -15.988 1.00 76.25 87 SER A C 1
ATOM 728 O O . SER A 1 87 ? 4.191 7.137 -16.409 1.00 76.25 87 SER A O 1
ATOM 730 N N . TRP A 1 88 ? 4.949 5.213 -15.574 1.00 77.75 88 TRP A N 1
ATOM 731 C CA . TRP A 1 88 ? 3.655 4.514 -15.623 1.00 77.75 88 TRP A CA 1
ATOM 732 C C . TRP A 1 88 ? 2.829 4.642 -14.336 1.00 77.75 88 TRP A C 1
ATOM 734 O O . TRP A 1 88 ? 1.605 4.692 -14.391 1.00 77.75 88 TRP A O 1
ATOM 744 N N . LEU A 1 89 ? 3.483 4.667 -13.178 1.00 82.44 89 LEU A N 1
ATOM 745 C CA . LEU A 1 89 ? 2.868 4.782 -11.858 1.00 82.44 89 LEU A CA 1
ATOM 746 C C . LEU A 1 89 ? 3.718 5.758 -11.057 1.00 82.44 89 LEU A C 1
ATOM 748 O O . LEU A 1 89 ? 4.712 5.357 -10.463 1.00 82.44 89 LEU A O 1
ATOM 752 N N . LEU A 1 90 ? 3.327 7.029 -11.127 1.00 76.69 90 LEU A N 1
ATOM 753 C CA . LEU A 1 90 ? 4.100 8.143 -10.579 1.00 76.69 90 LEU A CA 1
ATOM 754 C C . LEU A 1 90 ? 4.069 8.106 -9.041 1.00 76.69 90 LEU A C 1
ATOM 756 O O . LEU A 1 90 ? 5.109 8.140 -8.405 1.00 76.69 90 LEU A O 1
ATOM 760 N N . VAL A 1 91 ? 2.874 7.916 -8.466 1.00 81.44 91 VAL A N 1
ATOM 761 C CA . VAL A 1 91 ? 2.636 7.970 -7.016 1.00 81.44 91 VAL A CA 1
ATOM 762 C C . VAL A 1 91 ? 2.053 6.650 -6.518 1.00 81.44 91 VAL A C 1
ATOM 764 O O . VAL A 1 91 ? 1.033 6.179 -7.031 1.00 81.44 91 VAL A O 1
ATOM 767 N N . TYR A 1 92 ? 2.658 6.075 -5.476 1.00 88.31 92 TYR A N 1
ATOM 768 C CA . TYR A 1 92 ? 2.214 4.800 -4.883 1.00 88.31 92 TYR A CA 1
ATOM 769 C C . TYR A 1 92 ? 1.251 4.964 -3.699 1.00 88.31 92 TYR A C 1
ATOM 771 O O . TYR A 1 92 ? 0.742 3.976 -3.167 1.00 88.31 92 TYR A O 1
ATOM 779 N N . TYR A 1 93 ? 1.008 6.200 -3.266 1.00 91.94 93 TYR A N 1
ATOM 780 C CA . TYR A 1 93 ? 0.195 6.520 -2.099 1.00 91.94 93 TYR A CA 1
ATOM 781 C C . TYR A 1 93 ? -1.262 6.074 -2.245 1.00 91.94 93 TYR A C 1
ATOM 783 O O . TYR A 1 93 ? -1.939 6.389 -3.221 1.00 91.94 93 TYR A O 1
ATOM 791 N N . MET A 1 94 ? -1.762 5.374 -1.226 1.00 93.44 94 MET A N 1
ATOM 792 C CA . MET A 1 94 ? -3.118 4.811 -1.208 1.00 93.44 94 MET A CA 1
ATOM 793 C C . MET A 1 94 ? -4.037 5.446 -0.157 1.00 93.44 94 MET A C 1
ATOM 795 O O . MET A 1 94 ? -5.196 5.054 -0.039 1.00 93.44 94 MET A O 1
ATOM 799 N N . GLY A 1 95 ? -3.529 6.404 0.617 1.00 93.81 95 GLY A N 1
ATOM 800 C CA . GLY A 1 95 ? -4.230 6.990 1.753 1.00 93.81 95 GLY A CA 1
ATOM 801 C C . GLY A 1 95 ? -3.854 6.342 3.086 1.00 93.81 95 GLY A C 1
ATOM 802 O O . GLY A 1 95 ? -3.760 5.117 3.218 1.00 93.81 95 GLY A O 1
ATOM 803 N N . ILE A 1 96 ? -3.694 7.171 4.114 1.00 93.31 96 ILE A N 1
ATOM 804 C CA . ILE A 1 96 ? -3.256 6.752 5.449 1.00 93.31 96 ILE A CA 1
ATOM 805 C C . ILE A 1 96 ? -4.239 5.763 6.090 1.00 93.31 96 ILE A C 1
ATOM 807 O O . ILE A 1 96 ? -3.836 4.815 6.768 1.00 93.31 96 ILE A O 1
ATOM 811 N N . ALA A 1 97 ? -5.537 5.936 5.820 1.00 94.94 97 ALA A N 1
ATOM 812 C CA . ALA A 1 97 ? -6.580 5.037 6.298 1.00 94.94 97 ALA A CA 1
ATOM 813 C C . ALA A 1 97 ? -6.406 3.617 5.735 1.00 94.94 97 ALA A C 1
ATOM 815 O O . ALA A 1 97 ? -6.488 2.652 6.495 1.00 94.94 97 ALA A O 1
ATOM 816 N N . VAL A 1 98 ? -6.108 3.478 4.436 1.00 96.25 98 VAL A N 1
ATOM 817 C CA . VAL A 1 98 ? -5.901 2.169 3.790 1.00 96.25 98 VAL A CA 1
ATOM 818 C C . VAL A 1 98 ? -4.773 1.416 4.484 1.00 96.25 98 VAL A C 1
ATOM 820 O O . VAL A 1 98 ? -4.944 0.257 4.860 1.00 96.25 98 VAL A O 1
ATOM 823 N N . VAL A 1 99 ? -3.654 2.094 4.736 1.00 95.00 99 VAL A N 1
ATOM 824 C CA . VAL A 1 99 ? -2.494 1.504 5.411 1.00 95.00 99 VAL A CA 1
ATOM 825 C C . VAL A 1 99 ? -2.843 1.069 6.838 1.00 95.00 99 VAL A C 1
ATOM 827 O O . VAL A 1 99 ? -2.600 -0.081 7.209 1.00 95.00 99 VAL A O 1
ATOM 830 N N . ILE A 1 100 ? -3.477 1.940 7.631 1.00 95.38 100 ILE A N 1
ATOM 831 C CA . ILE A 1 100 ? -3.868 1.635 9.018 1.00 95.38 100 ILE A CA 1
ATOM 832 C C . ILE A 1 100 ? -4.805 0.428 9.079 1.00 95.38 100 ILE A C 1
ATOM 834 O O . ILE A 1 100 ? -4.574 -0.493 9.869 1.00 95.38 100 ILE A O 1
ATOM 838 N N . PHE A 1 101 ? -5.854 0.399 8.254 1.00 97.75 101 PHE A N 1
ATOM 839 C CA . PHE A 1 101 ? -6.798 -0.714 8.274 1.00 97.75 101 PHE A CA 1
ATOM 840 C C . PHE A 1 101 ? -6.187 -2.000 7.716 1.00 97.75 101 PHE A C 1
ATOM 842 O O . PHE A 1 101 ? -6.441 -3.066 8.277 1.00 97.75 101 PHE A O 1
ATOM 849 N N . ALA A 1 102 ? -5.318 -1.928 6.705 1.00 98.00 102 ALA A N 1
ATOM 850 C CA . ALA A 1 102 ? -4.581 -3.101 6.247 1.00 98.00 102 ALA A CA 1
ATOM 851 C C . ALA A 1 102 ? -3.733 -3.705 7.383 1.00 98.00 102 ALA A C 1
ATOM 853 O O . ALA A 1 102 ? -3.775 -4.917 7.604 1.00 98.00 102 ALA A O 1
ATOM 854 N N . PHE A 1 103 ? -3.050 -2.877 8.184 1.00 97.00 103 PHE A N 1
ATOM 855 C CA . PHE A 1 103 ? -2.327 -3.344 9.373 1.00 97.00 103 PHE A CA 1
ATOM 856 C C . PHE A 1 103 ? -3.247 -3.944 10.441 1.00 97.00 103 PHE A C 1
ATOM 858 O O . PHE A 1 103 ? -2.892 -4.960 11.047 1.00 97.00 103 PHE A O 1
ATOM 865 N N . ILE A 1 104 ? -4.430 -3.364 10.669 1.00 97.50 104 ILE A N 1
ATOM 866 C CA . ILE A 1 104 ? -5.429 -3.934 11.587 1.00 97.50 104 ILE A CA 1
ATOM 867 C C . ILE A 1 104 ? -5.829 -5.340 11.125 1.00 97.50 104 ILE A C 1
ATOM 869 O O . ILE A 1 104 ? -5.792 -6.267 11.934 1.00 97.50 104 ILE A O 1
ATOM 873 N N . ALA A 1 105 ? -6.137 -5.529 9.839 1.00 97.94 105 ALA A N 1
ATOM 874 C CA . ALA A 1 105 ? -6.466 -6.846 9.298 1.00 97.94 105 ALA A CA 1
ATOM 875 C C . ALA A 1 105 ? -5.313 -7.840 9.471 1.00 97.94 105 ALA A C 1
ATOM 877 O O . ALA A 1 105 ? -5.512 -8.937 9.987 1.00 97.94 105 ALA A O 1
ATOM 878 N N . LEU A 1 106 ? -4.087 -7.456 9.102 1.00 97.50 106 LEU A N 1
ATOM 879 C CA . LEU A 1 106 ? -2.920 -8.335 9.220 1.00 97.50 106 LEU A CA 1
ATOM 880 C C . LEU A 1 106 ? -2.645 -8.761 10.670 1.00 97.50 106 LEU A C 1
ATOM 882 O O . LEU A 1 106 ? -2.225 -9.899 10.901 1.00 97.50 106 LEU A O 1
ATOM 886 N N . LYS A 1 107 ? -2.894 -7.868 11.634 1.00 96.81 107 LYS A N 1
ATOM 887 C CA . LYS A 1 107 ? -2.631 -8.109 13.055 1.00 96.81 107 LYS A CA 1
ATOM 888 C C . LYS A 1 107 ? -3.736 -8.894 13.761 1.00 96.81 107 LYS A C 1
ATOM 890 O O . LYS A 1 107 ? -3.417 -9.707 14.625 1.00 96.81 107 LYS A O 1
ATOM 895 N N . PHE A 1 108 ? -5.002 -8.637 13.439 1.00 96.25 108 PHE A N 1
ATOM 896 C CA . PHE A 1 108 ? -6.128 -9.132 14.235 1.00 96.25 108 PHE A CA 1
ATOM 897 C C . PHE A 1 108 ? -7.031 -10.139 13.516 1.00 96.25 108 PHE A C 1
ATOM 899 O O . PHE A 1 108 ? -7.613 -10.997 14.174 1.00 96.25 108 PHE A O 1
ATOM 906 N N . ASP A 1 109 ? -7.126 -10.101 12.187 1.00 93.56 109 ASP A N 1
ATOM 907 C CA . ASP A 1 109 ? -7.919 -11.075 11.435 1.00 93.56 109 ASP A CA 1
ATOM 908 C C . ASP A 1 109 ? -7.086 -12.347 11.201 1.00 93.56 109 ASP A C 1
ATOM 910 O O . ASP A 1 109 ? -6.055 -12.308 10.536 1.00 93.56 109 ASP A O 1
ATOM 914 N N . SER A 1 110 ? -7.495 -13.502 11.730 1.00 93.00 110 SER A N 1
ATOM 915 C CA . SER A 1 110 ? -6.787 -14.790 11.575 1.00 93.00 110 SER A CA 1
ATOM 916 C C . SER A 1 110 ? -7.376 -15.714 10.495 1.00 93.00 110 SER A C 1
ATOM 918 O O . SER A 1 110 ? -6.955 -16.871 10.362 1.00 93.00 110 SER A O 1
ATOM 920 N N . THR A 1 111 ? -8.324 -15.225 9.694 1.00 94.00 111 THR A N 1
ATOM 921 C CA . THR A 1 111 ? -9.054 -16.025 8.702 1.00 94.00 111 THR A CA 1
ATOM 922 C C . THR A 1 111 ? -8.149 -16.567 7.589 1.00 94.00 111 THR A C 1
ATOM 924 O O . THR A 1 111 ? -7.122 -15.986 7.224 1.00 94.00 111 THR A O 1
ATOM 927 N N . LYS A 1 112 ? -8.563 -17.692 6.981 1.00 93.50 112 LYS A N 1
ATOM 928 C CA . LYS A 1 112 ? -7.915 -18.237 5.771 1.00 93.50 112 LYS A CA 1
ATOM 929 C C . LYS A 1 112 ? -7.931 -17.221 4.621 1.00 93.50 112 LYS A C 1
ATOM 931 O O . LYS A 1 112 ? -6.942 -17.099 3.906 1.00 93.50 112 LYS A O 1
ATOM 936 N N . ARG A 1 113 ? -9.023 -16.452 4.501 1.00 92.81 113 ARG A N 1
ATOM 937 C CA . ARG A 1 113 ? -9.177 -15.370 3.519 1.00 92.81 113 ARG A CA 1
ATOM 938 C C . ARG A 1 113 ? -8.081 -14.318 3.671 1.00 92.81 113 ARG A C 1
ATOM 940 O O . ARG A 1 113 ? -7.427 -14.002 2.684 1.00 92.81 113 ARG A O 1
ATOM 947 N N . ARG A 1 114 ? -7.825 -13.832 4.893 1.00 95.88 114 ARG A N 1
ATOM 948 C CA . ARG A 1 114 ? -6.747 -12.863 5.149 1.00 95.88 114 ARG A CA 1
ATOM 949 C C . ARG A 1 114 ? -5.399 -13.399 4.686 1.00 95.88 114 ARG A C 1
ATOM 951 O O . ARG A 1 114 ? -4.644 -12.669 4.053 1.00 95.88 114 ARG A O 1
ATOM 958 N N . ARG A 1 115 ? -5.091 -14.667 4.989 1.00 96.12 115 ARG A N 1
ATOM 959 C CA . ARG A 1 115 ? -3.826 -15.296 4.568 1.00 96.12 115 ARG A CA 1
ATOM 960 C C . ARG A 1 115 ? -3.694 -15.354 3.051 1.00 96.12 115 ARG A C 1
ATOM 962 O O . ARG A 1 115 ? -2.648 -14.983 2.537 1.00 96.12 115 ARG A O 1
ATOM 969 N N . ALA A 1 116 ? -4.752 -15.750 2.343 1.00 95.44 116 ALA A N 1
ATOM 970 C CA . ALA A 1 116 ? -4.756 -15.747 0.882 1.00 95.44 116 ALA A CA 1
ATOM 971 C C . ALA A 1 116 ? -4.464 -14.344 0.322 1.00 95.44 116 ALA A C 1
ATOM 973 O O . ALA A 1 116 ? -3.561 -14.190 -0.495 1.00 95.44 116 ALA A O 1
ATOM 974 N N . VAL A 1 117 ? -5.150 -13.310 0.827 1.00 97.12 117 VAL A N 1
ATOM 975 C CA . VAL A 1 117 ? -4.921 -11.913 0.411 1.00 97.12 117 VAL A CA 1
ATOM 976 C C . VAL A 1 117 ? -3.502 -11.443 0.749 1.00 97.12 117 VAL A C 1
ATOM 978 O O . VAL A 1 117 ? -2.883 -10.753 -0.054 1.00 97.12 117 VAL A O 1
ATOM 981 N N . PHE A 1 118 ? -2.940 -11.854 1.888 1.00 97.38 118 PHE A N 1
ATOM 982 C CA . PHE A 1 118 ? -1.548 -11.557 2.231 1.00 97.38 118 PHE A CA 1
ATOM 983 C C . PHE A 1 118 ? -0.550 -12.196 1.254 1.00 97.38 118 PHE A C 1
ATOM 985 O O . PHE A 1 118 ? 0.398 -11.533 0.846 1.00 97.38 118 PHE A O 1
ATOM 992 N N . TYR A 1 119 ? -0.752 -13.447 0.833 1.00 97.19 119 TYR A N 1
ATOM 993 C CA . TYR A 1 119 ? 0.126 -14.067 -0.167 1.00 97.19 119 TYR A CA 1
ATOM 994 C C . TYR A 1 119 ? 0.005 -13.391 -1.538 1.00 97.19 119 TYR A C 1
ATOM 996 O O . TYR A 1 119 ? 1.008 -13.217 -2.228 1.00 97.19 119 TYR A O 1
ATOM 1004 N N . ILE A 1 120 ? -1.196 -12.939 -1.907 1.00 96.44 120 ILE A N 1
ATOM 1005 C CA . ILE A 1 120 ? -1.424 -12.139 -3.117 1.00 96.44 120 ILE A CA 1
ATOM 1006 C C . ILE A 1 120 ? -0.666 -10.803 -3.010 1.00 96.44 120 ILE A C 1
ATOM 1008 O O . ILE A 1 120 ? 0.079 -10.462 -3.927 1.00 96.44 120 ILE A O 1
ATOM 1012 N N . LEU A 1 121 ? -0.755 -10.105 -1.870 1.00 97.19 121 LEU A N 1
ATOM 1013 C CA . LEU A 1 121 ? 0.022 -8.892 -1.586 1.00 97.19 121 LEU A CA 1
ATOM 1014 C C . LEU A 1 121 ? 1.530 -9.142 -1.713 1.00 97.19 121 LEU A C 1
ATOM 1016 O O . LEU A 1 121 ? 2.214 -8.430 -2.444 1.00 97.19 121 LEU A O 1
ATOM 1020 N N . ALA A 1 122 ? 2.038 -10.163 -1.021 1.00 96.75 122 ALA A N 1
ATOM 1021 C CA . ALA A 1 122 ? 3.457 -10.497 -1.000 1.00 96.75 122 ALA A CA 1
ATOM 1022 C C . ALA A 1 122 ? 3.973 -10.848 -2.401 1.00 96.75 122 ALA A C 1
ATOM 1024 O O . ALA A 1 122 ? 5.011 -10.338 -2.812 1.00 96.75 122 ALA A O 1
ATOM 1025 N N . SER A 1 123 ? 3.227 -11.653 -3.162 1.00 96.00 123 SER A N 1
ATOM 1026 C CA . SER A 1 123 ? 3.588 -11.990 -4.543 1.00 96.00 123 SER A CA 1
ATOM 1027 C C . SER A 1 123 ? 3.591 -10.762 -5.457 1.00 96.00 123 SER A C 1
ATOM 1029 O O . SER A 1 123 ? 4.552 -10.567 -6.196 1.00 96.00 123 SER A O 1
ATOM 1031 N N . GLY A 1 124 ? 2.584 -9.886 -5.357 1.00 96.00 124 GLY A N 1
ATOM 1032 C CA . GLY A 1 124 ? 2.534 -8.633 -6.109 1.00 96.00 124 GLY A CA 1
ATOM 1033 C C . GLY A 1 124 ? 3.732 -7.729 -5.818 1.00 96.00 124 GLY A C 1
ATOM 1034 O O . GLY A 1 124 ? 4.350 -7.221 -6.751 1.00 96.00 124 GLY A O 1
ATOM 1035 N N . LEU A 1 125 ? 4.108 -7.587 -4.542 1.00 96.25 125 LEU A N 1
ATOM 1036 C CA . LEU A 1 125 ? 5.273 -6.799 -4.131 1.00 96.25 125 LEU A CA 1
ATOM 1037 C C . LEU A 1 125 ? 6.586 -7.406 -4.633 1.00 96.25 125 LEU A C 1
ATOM 1039 O O . LEU A 1 125 ? 7.346 -6.713 -5.307 1.00 96.25 125 LEU A O 1
ATOM 1043 N N . VAL A 1 126 ? 6.820 -8.697 -4.380 1.00 96.00 126 VAL A N 1
ATOM 1044 C CA . VAL A 1 126 ? 8.039 -9.402 -4.815 1.00 96.00 126 VAL A CA 1
ATOM 1045 C C . VAL A 1 126 ? 8.217 -9.306 -6.329 1.00 96.00 126 VAL A C 1
ATOM 1047 O O . VAL A 1 126 ? 9.309 -9.002 -6.798 1.00 96.00 126 VAL A O 1
ATOM 1050 N N . LEU A 1 127 ? 7.144 -9.499 -7.099 1.00 95.62 127 LEU A N 1
ATOM 1051 C CA . LEU A 1 127 ? 7.192 -9.345 -8.550 1.00 95.62 127 LEU A CA 1
ATOM 1052 C C . LEU A 1 127 ? 7.398 -7.885 -8.966 1.00 95.62 127 LEU A C 1
ATOM 1054 O O . LEU A 1 127 ? 8.136 -7.635 -9.915 1.00 95.62 127 LEU A O 1
ATOM 1058 N N . SER A 1 128 ? 6.799 -6.921 -8.258 1.00 95.81 128 SER A N 1
ATOM 1059 C CA . SER A 1 128 ? 6.946 -5.496 -8.577 1.00 95.81 128 SER A CA 1
ATOM 1060 C C . SER A 1 128 ? 8.361 -4.969 -8.383 1.00 95.81 128 SER A C 1
ATOM 1062 O O . SER A 1 128 ? 8.803 -4.106 -9.142 1.00 95.81 128 SER A O 1
ATOM 1064 N N . PHE A 1 129 ? 9.097 -5.540 -7.429 1.00 95.44 129 PHE A N 1
ATOM 1065 C CA . PHE A 1 129 ? 10.497 -5.214 -7.191 1.00 95.44 129 PHE A CA 1
ATOM 1066 C C . PHE A 1 129 ? 11.418 -5.638 -8.337 1.00 95.44 129 PHE A C 1
ATOM 1068 O O . PHE A 1 129 ? 12.541 -5.146 -8.418 1.00 95.44 129 PHE A O 1
ATOM 1075 N N . GLY A 1 130 ? 10.974 -6.521 -9.236 1.00 94.94 130 GLY A N 1
ATOM 1076 C CA . GLY A 1 130 ? 11.700 -6.851 -10.458 1.00 94.94 130 GLY A CA 1
ATOM 1077 C C . GLY A 1 130 ? 13.161 -7.221 -10.199 1.00 94.94 130 GLY A C 1
ATOM 1078 O O . GLY A 1 130 ? 13.439 -8.162 -9.454 1.00 94.94 130 GLY A O 1
ATOM 1079 N N . ARG A 1 131 ? 14.089 -6.440 -10.772 1.00 94.31 131 ARG A N 1
ATOM 1080 C CA . ARG A 1 131 ? 15.549 -6.645 -10.672 1.00 94.31 131 ARG A CA 1
ATOM 1081 C C . ARG A 1 131 ? 16.097 -6.629 -9.241 1.00 94.31 131 ARG A C 1
ATOM 1083 O O . ARG A 1 131 ? 17.179 -7.152 -9.016 1.00 94.31 131 ARG A O 1
ATOM 1090 N N . TYR A 1 132 ? 15.376 -6.041 -8.284 1.00 94.56 132 TYR A N 1
ATOM 1091 C CA . TYR A 1 132 ? 15.789 -6.000 -6.877 1.00 94.56 132 TYR A CA 1
ATOM 1092 C C . TYR A 1 132 ? 15.493 -7.309 -6.129 1.00 94.56 132 TYR A C 1
ATOM 1094 O O . TYR A 1 132 ? 15.791 -7.418 -4.942 1.00 94.56 132 TYR A O 1
ATOM 1102 N N . THR A 1 133 ? 14.907 -8.309 -6.799 1.00 93.75 133 THR A N 1
ATOM 1103 C CA . THR A 1 133 ? 14.678 -9.644 -6.233 1.00 93.75 133 THR A CA 1
ATOM 1104 C C . THR A 1 133 ? 15.180 -10.738 -7.177 1.00 93.75 133 THR A C 1
ATOM 1106 O O . THR A 1 133 ? 14.990 -10.640 -8.392 1.00 93.75 133 THR A O 1
ATOM 1109 N N . PRO A 1 134 ? 15.740 -11.841 -6.650 1.00 93.75 134 PRO A N 1
ATOM 1110 C CA . PRO A 1 134 ? 16.126 -12.980 -7.483 1.00 93.75 134 PRO A CA 1
ATOM 1111 C C . PRO A 1 134 ? 14.909 -13.673 -8.119 1.00 93.75 134 PRO A C 1
ATOM 1113 O O . PRO A 1 134 ? 15.027 -14.277 -9.180 1.00 93.75 134 PRO A O 1
ATOM 1116 N N . MET A 1 135 ? 13.720 -13.554 -7.513 1.00 93.88 135 MET A N 1
ATOM 1117 C CA . MET A 1 135 ? 12.494 -14.203 -7.990 1.00 93.88 135 MET A CA 1
ATOM 1118 C C . MET A 1 135 ? 12.124 -13.780 -9.418 1.00 93.88 135 MET A C 1
ATOM 1120 O O . MET A 1 135 ? 11.814 -14.635 -10.245 1.00 93.88 135 MET A O 1
ATOM 1124 N N . TYR A 1 136 ? 12.188 -12.483 -9.742 1.00 93.19 136 TYR A N 1
ATOM 1125 C CA . TYR A 1 136 ? 11.854 -12.018 -11.093 1.00 93.19 136 TYR A CA 1
ATOM 1126 C C . TYR A 1 136 ? 12.836 -12.563 -12.139 1.00 93.19 136 TYR A C 1
ATOM 1128 O O . TYR A 1 136 ? 12.424 -12.937 -13.235 1.00 93.19 136 TYR A O 1
ATOM 1136 N N . TYR A 1 137 ? 14.122 -12.659 -11.789 1.00 94.62 137 TYR A N 1
ATOM 1137 C CA . TYR A 1 137 ? 15.146 -13.258 -12.646 1.00 94.62 137 TYR A CA 1
ATOM 1138 C C . TYR A 1 137 ? 14.894 -14.751 -12.888 1.00 94.62 137 TYR A C 1
ATOM 1140 O O . TYR A 1 137 ? 14.984 -15.214 -14.026 1.00 94.62 137 TYR A O 1
ATOM 1148 N N . LEU A 1 138 ? 14.520 -15.505 -11.851 1.00 95.50 138 LEU A N 1
ATOM 1149 C CA . LEU A 1 138 ? 14.161 -16.918 -11.998 1.00 95.50 138 LEU A CA 1
ATOM 1150 C C . LEU A 1 138 ? 12.951 -17.090 -12.923 1.00 95.50 138 LEU A C 1
ATOM 1152 O O . LEU A 1 138 ? 12.999 -17.886 -13.857 1.00 95.50 138 LEU A O 1
ATOM 1156 N N . LEU A 1 139 ? 11.890 -16.307 -12.724 1.00 94.19 139 LEU A N 1
ATOM 1157 C CA . LEU A 1 139 ? 10.705 -16.368 -13.583 1.00 94.19 139 LEU A CA 1
ATOM 1158 C C . LEU A 1 139 ? 11.033 -15.983 -15.026 1.00 94.19 139 LEU A C 1
ATOM 1160 O O . LEU A 1 139 ? 10.614 -16.669 -15.950 1.00 94.19 139 LEU A O 1
ATOM 1164 N N . TYR A 1 140 ? 11.837 -14.942 -15.230 1.00 93.62 140 TYR A N 1
ATOM 1165 C CA . TYR A 1 140 ? 12.294 -14.545 -16.556 1.00 93.62 140 TYR A CA 1
ATOM 1166 C C . TYR A 1 140 ? 13.039 -15.675 -17.281 1.00 93.62 140 TYR A C 1
ATOM 1168 O O . TYR A 1 140 ? 12.784 -15.911 -18.458 1.00 93.62 140 TYR A O 1
ATOM 1176 N N . ASN A 1 141 ? 13.928 -16.405 -16.606 1.00 93.88 141 ASN A N 1
ATOM 1177 C CA . ASN A 1 141 ? 14.723 -17.441 -17.267 1.00 93.88 141 ASN A CA 1
ATOM 1178 C C . ASN A 1 141 ? 13.993 -18.777 -17.423 1.00 93.88 141 ASN A C 1
ATOM 1180 O O . ASN A 1 141 ? 14.179 -19.438 -18.445 1.00 93.88 141 ASN A O 1
ATOM 1184 N N . PHE A 1 142 ? 13.166 -19.157 -16.445 1.00 94.38 142 PHE A N 1
ATOM 1185 C CA . PHE A 1 142 ? 12.630 -20.515 -16.343 1.00 94.38 142 PHE A CA 1
ATOM 1186 C C . PHE A 1 142 ? 11.126 -20.633 -16.604 1.00 94.38 142 PHE A C 1
ATOM 1188 O O . PHE A 1 142 ? 10.682 -21.724 -16.951 1.00 94.38 142 PHE A O 1
ATOM 1195 N N . LEU A 1 143 ? 10.330 -19.564 -16.467 1.00 92.31 143 LEU A N 1
ATOM 1196 C CA . LEU A 1 143 ? 8.885 -19.624 -16.717 1.00 92.31 143 LEU A CA 1
ATOM 1197 C C . LEU A 1 143 ? 8.581 -19.292 -18.192 1.00 92.31 143 LEU A C 1
ATOM 1199 O O . LEU A 1 143 ? 8.767 -18.142 -18.614 1.00 92.31 143 LEU A O 1
ATOM 1203 N N . PRO A 1 144 ? 8.070 -20.250 -18.993 1.00 88.31 144 PRO A N 1
ATOM 1204 C CA . PRO A 1 144 ? 7.758 -20.002 -20.396 1.00 88.31 144 PRO A CA 1
ATOM 1205 C C . PRO A 1 144 ? 6.785 -18.831 -20.569 1.00 88.31 144 PRO A C 1
ATOM 1207 O O . PRO A 1 144 ? 5.779 -18.721 -19.871 1.00 88.31 144 PRO A O 1
ATOM 1210 N N . GLY A 1 145 ? 7.097 -17.932 -21.504 1.00 86.00 145 GLY A N 1
ATOM 1211 C CA . GLY A 1 145 ? 6.290 -16.743 -21.788 1.00 86.00 145 GLY A CA 1
ATOM 1212 C C . GLY A 1 145 ? 6.491 -15.564 -20.827 1.00 86.00 145 GLY A C 1
ATOM 1213 O O . GLY A 1 145 ? 6.101 -14.451 -21.174 1.00 86.00 145 GLY A O 1
ATOM 1214 N N . PHE A 1 146 ? 7.157 -15.736 -19.676 1.00 88.56 146 PHE A N 1
ATOM 1215 C CA . PHE A 1 146 ? 7.381 -14.626 -18.736 1.00 88.56 146 PHE A CA 1
ATOM 1216 C C . PHE A 1 146 ? 8.348 -13.567 -19.283 1.00 88.56 146 PHE A C 1
ATOM 1218 O O . PHE A 1 146 ? 8.198 -12.389 -18.972 1.00 88.56 146 PHE A O 1
ATOM 1225 N N . LYS A 1 147 ? 9.266 -13.950 -20.184 1.00 87.62 147 LYS A N 1
ATOM 1226 C CA . LYS A 1 147 ? 10.164 -13.023 -20.909 1.00 87.62 147 LYS A CA 1
ATOM 1227 C C . LYS A 1 147 ? 9.429 -11.932 -21.696 1.00 87.62 147 LYS A C 1
ATOM 1229 O O . LYS A 1 147 ? 10.005 -10.899 -22.000 1.00 87.62 147 LYS A O 1
ATOM 1234 N N . LEU A 1 148 ? 8.147 -12.139 -22.000 1.00 86.06 148 LEU A N 1
ATOM 1235 C CA . LEU A 1 148 ? 7.308 -11.151 -22.682 1.00 86.06 148 LEU A CA 1
ATOM 1236 C C . LEU A 1 148 ? 6.838 -10.022 -21.747 1.00 86.06 148 LEU A C 1
ATOM 1238 O O . LEU A 1 148 ? 6.346 -8.989 -22.214 1.00 86.06 148 LEU A O 1
ATOM 1242 N N . SER A 1 149 ? 6.947 -10.226 -20.430 1.00 85.69 149 SER A N 1
ATOM 1243 C CA . SER A 1 149 ? 6.521 -9.281 -19.403 1.00 85.69 149 SER A CA 1
ATOM 1244 C C . SER A 1 149 ? 7.574 -8.197 -19.190 1.00 85.69 149 SER A C 1
ATOM 1246 O O . SER A 1 149 ? 8.639 -8.440 -18.623 1.00 85.69 149 SER A O 1
ATOM 1248 N N . ARG A 1 150 ? 7.222 -6.974 -19.592 1.00 88.25 150 ARG A N 1
ATOM 1249 C CA . ARG A 1 150 ? 7.993 -5.750 -19.346 1.00 88.25 150 ARG A CA 1
ATOM 1250 C C . ARG A 1 150 ? 7.321 -4.908 -18.265 1.00 88.25 150 ARG A C 1
ATOM 1252 O O . ARG A 1 150 ? 6.085 -4.842 -18.218 1.00 88.25 150 ARG A O 1
ATOM 1259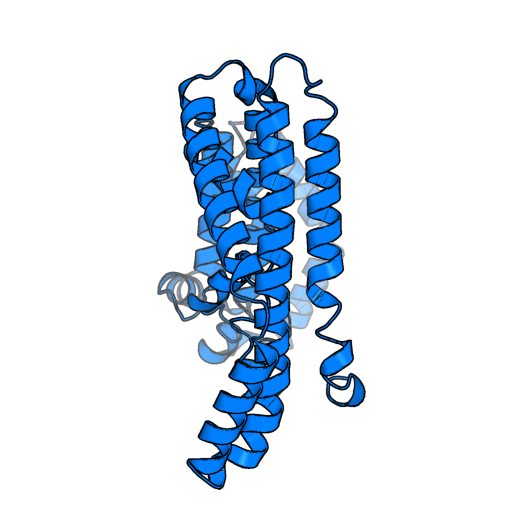 N N . TYR A 1 151 ? 8.139 -4.199 -17.491 1.00 91.62 151 TYR A N 1
ATOM 1260 C CA . TYR A 1 151 ? 7.732 -3.292 -16.414 1.00 91.62 151 TYR A CA 1
ATOM 1261 C C . TYR A 1 151 ? 7.210 -4.030 -15.178 1.00 91.62 151 TYR A C 1
ATOM 1263 O O . TYR A 1 151 ? 5.992 -4.120 -14.980 1.00 91.62 151 TYR A O 1
ATOM 1271 N N . PRO A 1 152 ? 8.118 -4.532 -14.317 1.00 94.56 152 PRO A N 1
ATOM 1272 C CA . PRO A 1 152 ? 7.755 -5.255 -13.104 1.00 94.56 152 PRO A CA 1
ATOM 1273 C C . PRO A 1 152 ? 6.780 -4.469 -12.222 1.00 94.56 152 PRO A C 1
ATOM 1275 O O . PRO A 1 152 ? 5.846 -5.053 -11.680 1.00 94.56 152 PRO A O 1
ATOM 1278 N N . ILE A 1 153 ? 6.888 -3.137 -12.169 1.00 93.31 153 ILE A N 1
ATOM 1279 C CA . ILE A 1 153 ? 5.956 -2.267 -11.435 1.00 93.31 153 ILE A CA 1
ATOM 1280 C C . ILE A 1 153 ? 4.465 -2.545 -11.691 1.00 93.31 153 ILE A C 1
ATOM 1282 O O . ILE A 1 153 ? 3.650 -2.337 -10.799 1.00 93.31 153 ILE A O 1
ATOM 1286 N N . LYS A 1 154 ? 4.073 -3.090 -12.849 1.00 93.50 154 LYS A N 1
ATOM 1287 C CA . LYS A 1 154 ? 2.673 -3.466 -13.123 1.00 93.50 154 LYS A CA 1
ATOM 1288 C C . LYS A 1 154 ? 2.121 -4.493 -12.132 1.00 93.50 154 LYS A C 1
ATOM 1290 O O . LYS A 1 154 ? 0.919 -4.502 -11.867 1.00 93.50 154 LYS A O 1
ATOM 1295 N N . PHE A 1 155 ? 2.976 -5.332 -11.547 1.00 95.00 155 PHE A N 1
ATOM 1296 C CA . PHE A 1 155 ? 2.580 -6.267 -10.493 1.00 95.00 155 PHE A CA 1
ATOM 1297 C C . PHE A 1 155 ? 2.200 -5.562 -9.184 1.00 95.00 155 PHE A C 1
ATOM 1299 O O . PHE A 1 155 ? 1.449 -6.132 -8.392 1.00 95.00 155 PHE A O 1
ATOM 1306 N N . PHE A 1 156 ? 2.592 -4.298 -8.989 1.00 95.19 156 PHE A N 1
ATOM 1307 C CA . PHE A 1 156 ? 2.136 -3.493 -7.858 1.00 95.19 156 PHE A CA 1
ATOM 1308 C C . PHE A 1 156 ? 0.615 -3.302 -7.862 1.00 95.19 156 PHE A C 1
ATOM 1310 O O . PHE A 1 156 ? 0.025 -3.183 -6.798 1.00 95.19 156 PHE A O 1
ATOM 1317 N N . PHE A 1 157 ? -0.060 -3.386 -9.015 1.00 94.62 157 PHE A N 1
ATOM 1318 C CA . PHE A 1 157 ? -1.527 -3.404 -9.059 1.00 94.62 157 PHE A CA 1
ATOM 1319 C C . PHE A 1 157 ? -2.124 -4.524 -8.186 1.00 94.62 157 PHE A C 1
ATOM 1321 O O . PHE A 1 157 ? -3.119 -4.321 -7.493 1.00 94.62 157 PHE A O 1
ATOM 1328 N N . MET A 1 158 ? -1.489 -5.701 -8.169 1.00 94.81 158 MET A N 1
ATOM 1329 C CA . MET A 1 158 ? -1.895 -6.830 -7.326 1.00 94.81 158 MET A CA 1
ATOM 1330 C C . MET A 1 158 ? -1.661 -6.531 -5.838 1.00 94.81 158 MET A C 1
ATOM 1332 O O . MET A 1 158 ? -2.495 -6.885 -5.001 1.00 94.81 158 MET A O 1
ATOM 1336 N N . ALA A 1 159 ? -0.569 -5.832 -5.514 1.00 95.94 159 ALA A N 1
ATOM 1337 C CA . ALA A 1 159 ? -0.296 -5.349 -4.164 1.00 95.94 159 ALA A CA 1
ATOM 1338 C C . ALA A 1 159 ? -1.328 -4.297 -3.721 1.00 95.94 159 ALA A C 1
ATOM 1340 O O . ALA A 1 159 ? -1.948 -4.461 -2.674 1.00 95.94 159 ALA A O 1
ATOM 1341 N N . ALA A 1 160 ? -1.588 -3.286 -4.550 1.00 95.75 160 ALA A N 1
ATOM 1342 C CA . ALA A 1 160 ? -2.567 -2.232 -4.305 1.00 95.75 160 ALA A CA 1
ATOM 1343 C C . ALA A 1 160 ? -3.980 -2.800 -4.103 1.00 95.75 160 ALA A C 1
ATOM 1345 O O . ALA A 1 160 ? -4.640 -2.502 -3.109 1.00 95.75 160 ALA A O 1
ATOM 1346 N N . PHE A 1 161 ? -4.425 -3.704 -4.979 1.00 96.69 161 PHE A N 1
ATOM 1347 C CA . PHE A 1 161 ? -5.701 -4.400 -4.806 1.00 96.69 161 PHE A CA 1
ATOM 1348 C C . PHE A 1 161 ? -5.766 -5.144 -3.464 1.00 96.69 161 PHE A C 1
ATOM 1350 O O . PHE A 1 161 ? -6.746 -5.035 -2.728 1.00 96.69 161 PHE A O 1
ATOM 1357 N N . SER A 1 162 ? -4.702 -5.867 -3.111 1.00 97.88 162 SER A N 1
ATOM 1358 C CA . SER A 1 162 ? -4.651 -6.620 -1.856 1.00 97.88 162 SER A CA 1
ATOM 1359 C C . SER A 1 162 ? -4.661 -5.709 -0.630 1.00 97.88 162 SER A C 1
ATOM 1361 O O . SER A 1 162 ? -5.343 -6.021 0.343 1.00 97.88 162 SER A O 1
ATOM 1363 N N . LEU A 1 163 ? -3.963 -4.569 -0.675 1.00 97.88 163 LEU A N 1
ATOM 1364 C CA . LEU A 1 163 ? -3.999 -3.547 0.375 1.00 97.88 163 LEU A CA 1
ATOM 1365 C C . LEU A 1 163 ? -5.410 -2.981 0.555 1.00 97.88 163 LEU A C 1
ATOM 1367 O O . LEU A 1 163 ? -5.869 -2.875 1.690 1.00 97.88 163 LEU A O 1
ATOM 1371 N N . ALA A 1 164 ? -6.132 -2.702 -0.534 1.00 97.12 164 ALA A N 1
ATOM 1372 C CA . ALA A 1 164 ? -7.520 -2.243 -0.470 1.00 97.12 164 ALA A CA 1
ATOM 1373 C C . ALA A 1 164 ? -8.453 -3.299 0.156 1.00 97.12 164 ALA A C 1
ATOM 1375 O O . ALA A 1 164 ? -9.270 -2.977 1.021 1.00 97.12 164 ALA A O 1
ATOM 1376 N N . VAL A 1 165 ? -8.301 -4.577 -0.216 1.00 98.00 165 VAL A N 1
ATOM 1377 C CA . VAL A 1 165 ? -9.079 -5.676 0.384 1.00 98.00 165 VAL A CA 1
ATOM 1378 C C . VAL A 1 165 ? -8.749 -5.839 1.870 1.00 98.00 165 VAL A C 1
ATOM 1380 O O . VAL A 1 165 ? -9.667 -5.956 2.683 1.00 98.00 165 VAL A O 1
ATOM 1383 N N . LEU A 1 166 ? -7.466 -5.810 2.248 1.00 98.50 166 LEU A N 1
ATOM 1384 C CA . LEU A 1 166 ? -7.042 -5.862 3.651 1.00 98.50 166 LEU A CA 1
ATOM 1385 C C . LEU A 1 166 ? -7.569 -4.661 4.439 1.00 98.50 166 LEU A C 1
ATOM 1387 O O . LEU A 1 166 ? -8.007 -4.836 5.571 1.00 98.50 166 LEU A O 1
ATOM 1391 N N . ALA A 1 167 ? -7.593 -3.465 3.851 1.00 98.12 167 ALA A N 1
ATOM 1392 C CA . ALA A 1 167 ? -8.194 -2.295 4.477 1.00 98.12 167 ALA A CA 1
ATOM 1393 C C . ALA A 1 167 ? -9.696 -2.494 4.730 1.00 98.12 167 ALA A C 1
ATOM 1395 O O . ALA A 1 167 ? -10.168 -2.248 5.838 1.00 98.12 167 ALA A O 1
ATOM 1396 N N . GLY A 1 168 ? -10.439 -3.036 3.761 1.00 97.62 168 GLY A N 1
ATOM 1397 C CA . GLY A 1 168 ? -11.846 -3.402 3.958 1.00 97.62 168 GLY A CA 1
ATOM 1398 C C . GLY A 1 168 ? -12.039 -4.420 5.089 1.00 97.62 168 GLY A C 1
ATOM 1399 O O . GLY A 1 168 ? -12.896 -4.237 5.952 1.00 97.62 168 GLY A O 1
ATOM 1400 N N . MET A 1 169 ? -11.194 -5.455 5.145 1.00 98.06 169 MET A N 1
ATOM 1401 C CA . MET A 1 169 ? -11.209 -6.447 6.231 1.00 98.06 169 MET A CA 1
ATOM 1402 C C . MET A 1 169 ? -10.877 -5.819 7.594 1.00 98.06 169 MET A C 1
ATOM 1404 O O . MET A 1 169 ? -11.499 -6.148 8.601 1.00 98.06 169 MET A O 1
ATOM 1408 N N . GLY A 1 170 ? -9.932 -4.881 7.643 1.00 97.75 170 GLY A N 1
ATOM 1409 C CA . GLY A 1 170 ? -9.555 -4.185 8.871 1.00 97.75 170 GLY A CA 1
ATOM 1410 C C . GLY A 1 170 ? -10.641 -3.239 9.365 1.00 97.75 170 GLY A C 1
ATOM 1411 O O . GLY A 1 170 ? -10.860 -3.124 10.573 1.00 97.75 170 GLY A O 1
ATOM 1412 N N . MET A 1 171 ? -11.352 -2.591 8.443 1.00 96.81 171 MET A N 1
ATOM 1413 C CA . MET A 1 171 ? -12.504 -1.745 8.744 1.00 96.81 171 MET A CA 1
ATOM 1414 C C . MET A 1 171 ? -13.686 -2.569 9.274 1.00 96.81 171 MET A C 1
ATOM 1416 O O . MET A 1 171 ? -14.324 -2.178 10.256 1.00 96.81 171 MET A O 1
ATOM 1420 N N . ASP A 1 172 ? -13.939 -3.741 8.688 1.00 96.25 172 ASP A N 1
ATOM 1421 C CA . ASP A 1 172 ? -14.925 -4.703 9.192 1.00 96.25 172 ASP A CA 1
ATOM 1422 C C . ASP A 1 172 ? -14.544 -5.207 10.596 1.00 96.25 172 ASP A C 1
ATOM 1424 O O . ASP A 1 172 ? -15.371 -5.189 11.514 1.00 96.25 172 ASP A O 1
ATOM 1428 N N . TYR A 1 173 ? -13.264 -5.540 10.815 1.00 96.50 173 TYR A N 1
ATOM 1429 C CA . TYR A 1 173 ? -12.764 -5.918 12.139 1.00 96.50 173 TYR A CA 1
ATOM 1430 C C . TYR A 1 173 ? -12.978 -4.798 13.164 1.00 96.50 173 TYR A C 1
ATOM 1432 O O . TYR A 1 173 ? -13.489 -5.061 14.256 1.00 96.50 173 TYR A O 1
ATOM 1440 N N . TYR A 1 174 ? -12.633 -3.552 12.817 1.00 96.19 174 TYR A N 1
ATOM 1441 C CA . TYR A 1 174 ? -12.841 -2.383 13.673 1.00 96.19 174 TYR A CA 1
ATOM 1442 C C . TYR A 1 174 ? -14.318 -2.228 14.057 1.00 96.19 174 TYR A C 1
ATOM 1444 O O . TYR A 1 174 ? -14.636 -2.155 15.244 1.00 96.19 174 TYR A O 1
ATOM 1452 N N . THR A 1 175 ? -15.222 -2.265 13.080 1.00 95.12 175 THR A N 1
ATOM 1453 C CA . THR A 1 175 ? -16.671 -2.103 13.285 1.00 95.12 175 THR A CA 1
ATOM 1454 C C . THR A 1 175 ? -17.238 -3.150 14.249 1.00 95.12 175 THR A C 1
ATOM 1456 O O . THR A 1 175 ? -18.010 -2.816 15.150 1.00 95.12 175 THR A O 1
ATOM 1459 N N . ARG A 1 176 ? -16.820 -4.414 14.113 1.00 94.06 176 ARG A N 1
ATOM 1460 C CA . ARG A 1 176 ? -17.333 -5.527 14.932 1.00 94.06 176 ARG A CA 1
ATOM 1461 C C . ARG A 1 176 ? -16.708 -5.605 16.326 1.00 94.06 176 ARG A C 1
ATOM 1463 O O . ARG A 1 176 ? -17.388 -5.995 17.273 1.00 94.06 176 ARG A O 1
ATOM 1470 N N . HIS A 1 177 ? -15.434 -5.232 16.468 1.00 94.88 177 HIS A N 1
ATOM 1471 C CA . HIS A 1 177 ? -14.651 -5.554 17.669 1.00 94.88 177 HIS A CA 1
ATOM 1472 C C . HIS A 1 177 ? -14.178 -4.339 18.475 1.00 94.88 177 HIS A C 1
ATOM 1474 O O . HIS A 1 177 ? -13.797 -4.505 19.634 1.00 94.88 177 HIS A O 1
ATOM 1480 N N . ALA A 1 178 ? -14.230 -3.109 17.944 1.00 93.12 178 ALA A N 1
ATOM 1481 C CA . ALA A 1 178 ? -13.713 -1.916 18.637 1.00 93.12 178 ALA A CA 1
ATOM 1482 C C . ALA A 1 178 ? -14.310 -1.703 20.038 1.00 93.12 178 ALA A C 1
ATOM 1484 O O . ALA A 1 178 ? -13.641 -1.169 20.926 1.00 93.12 178 ALA A O 1
ATOM 1485 N N . LYS A 1 179 ? -15.563 -2.120 20.257 1.00 92.56 179 LYS A N 1
ATOM 1486 C CA . LYS A 1 179 ? -16.273 -1.946 21.534 1.00 92.56 179 LYS A CA 1
ATOM 1487 C C . LYS A 1 179 ? -16.178 -3.154 22.470 1.00 92.56 179 LYS A C 1
ATOM 1489 O O . LYS A 1 179 ? -16.305 -2.957 23.681 1.00 92.56 179 LYS A O 1
ATOM 1494 N N . THR A 1 180 ? -15.965 -4.352 21.932 1.00 93.25 180 THR A N 1
ATOM 1495 C CA . THR A 1 180 ? -16.101 -5.640 22.634 1.00 93.25 180 THR A CA 1
ATOM 1496 C C . THR A 1 180 ? -14.752 -6.295 22.938 1.00 93.25 180 THR A C 1
ATOM 1498 O O . THR A 1 180 ? -14.565 -6.809 24.039 1.00 93.25 180 THR A O 1
ATOM 1501 N N . ASP A 1 181 ? -13.779 -6.218 22.028 1.00 94.56 181 ASP A N 1
ATOM 1502 C CA . ASP A 1 181 ? -12.448 -6.804 22.212 1.00 94.56 181 ASP A CA 1
ATOM 1503 C C . ASP A 1 181 ? -11.538 -5.864 23.022 1.00 94.56 181 ASP A C 1
ATOM 1505 O O . ASP A 1 181 ? -11.059 -4.828 22.546 1.00 94.56 181 ASP A O 1
ATOM 1509 N N . LEU A 1 182 ? -11.265 -6.245 24.274 1.00 93.69 182 LEU A N 1
ATOM 1510 C CA . LEU A 1 182 ? -10.405 -5.489 25.188 1.00 93.69 182 LEU A CA 1
ATOM 1511 C C . LEU A 1 182 ? -8.953 -5.375 24.702 1.00 93.69 182 LEU A C 1
ATOM 1513 O O . LEU A 1 182 ? -8.324 -4.337 24.936 1.00 93.69 182 LEU A O 1
ATOM 1517 N N . ARG A 1 183 ? -8.404 -6.408 24.049 1.00 94.50 183 ARG A N 1
ATOM 1518 C CA . ARG A 1 183 ? -7.015 -6.395 23.557 1.00 94.50 183 ARG A CA 1
ATOM 1519 C C . ARG A 1 183 ? -6.888 -5.430 22.390 1.00 94.50 183 ARG A C 1
ATOM 1521 O O . ARG A 1 183 ? -6.020 -4.555 22.425 1.00 94.50 183 ARG A O 1
ATOM 1528 N N . PHE A 1 184 ? -7.794 -5.534 21.420 1.00 95.25 184 PHE A N 1
ATOM 1529 C CA . PHE A 1 184 ? -7.853 -4.611 20.291 1.00 95.25 184 PHE A CA 1
ATOM 1530 C C . PHE A 1 184 ? -8.060 -3.168 20.758 1.00 95.25 184 PHE A C 1
ATOM 1532 O O . PHE A 1 184 ? -7.310 -2.276 20.371 1.00 95.25 184 PHE A O 1
ATOM 1539 N N . LYS A 1 185 ? -8.989 -2.939 21.689 1.00 93.88 185 LYS A N 1
ATOM 1540 C CA . LYS A 1 185 ? -9.254 -1.619 22.273 1.00 93.88 185 LYS A CA 1
ATOM 1541 C C . LYS A 1 185 ? -8.040 -1.008 22.978 1.00 93.88 185 LYS A C 1
ATOM 1543 O O . LYS A 1 185 ? -7.786 0.186 22.813 1.00 93.88 185 LYS A O 1
ATOM 1548 N N . LYS A 1 186 ? -7.292 -1.790 23.767 1.00 94.44 186 LYS A N 1
ATOM 1549 C CA . LYS A 1 186 ? -6.050 -1.329 24.419 1.00 94.44 186 LYS A CA 1
ATOM 1550 C C . LYS A 1 186 ? -4.980 -0.981 23.386 1.00 94.44 186 LYS A C 1
ATOM 1552 O O . LYS A 1 186 ? -4.368 0.079 23.494 1.00 94.44 186 LYS A O 1
ATOM 1557 N N . PHE A 1 187 ? -4.779 -1.846 22.391 1.00 94.56 187 PHE A N 1
ATOM 1558 C CA . PHE A 1 187 ? -3.840 -1.599 21.298 1.00 94.56 187 PHE A CA 1
ATOM 1559 C C . PHE A 1 187 ? -4.194 -0.318 20.540 1.00 94.56 187 PHE A C 1
ATOM 1561 O O . PHE A 1 187 ? -3.350 0.565 20.408 1.00 94.56 187 PHE A O 1
ATOM 1568 N N . LEU A 1 188 ? -5.451 -0.191 20.118 1.00 94.19 188 LEU A N 1
ATOM 1569 C CA . LEU A 1 188 ? -5.908 0.931 19.318 1.00 94.19 188 LEU A CA 1
ATOM 1570 C C . LEU A 1 188 ? -5.760 2.249 20.082 1.00 94.19 188 LEU A C 1
ATOM 1572 O O . LEU A 1 188 ? -5.180 3.185 19.555 1.00 94.19 188 LEU A O 1
ATOM 1576 N N . LYS A 1 189 ? -6.156 2.310 21.361 1.00 93.88 189 LYS A N 1
ATOM 1577 C CA . LYS A 1 189 ? -5.932 3.509 22.189 1.00 93.88 189 LYS A CA 1
ATOM 1578 C C . LYS A 1 189 ? -4.465 3.934 22.253 1.00 93.88 189 LYS A C 1
ATOM 1580 O O . LYS A 1 189 ? -4.201 5.125 22.174 1.00 93.88 189 LYS A O 1
ATOM 1585 N N . ARG A 1 190 ? -3.529 2.988 22.408 1.00 93.62 190 ARG A N 1
ATOM 1586 C CA . ARG A 1 190 ? -2.090 3.295 22.475 1.00 93.62 190 ARG A CA 1
ATOM 1587 C C . ARG A 1 190 ? -1.577 3.850 21.152 1.00 93.62 190 ARG A C 1
ATOM 1589 O O . ARG A 1 190 ? -0.910 4.875 21.161 1.00 93.62 190 ARG A O 1
ATOM 1596 N N . VAL A 1 191 ? -1.924 3.204 20.038 1.00 91.69 191 VAL A N 1
ATOM 1597 C CA . VAL A 1 191 ? -1.504 3.645 18.700 1.00 91.69 191 VAL A CA 1
ATOM 1598 C C . VAL A 1 191 ? -2.100 5.006 18.353 1.00 91.69 191 VAL A C 1
ATOM 1600 O O . VAL A 1 191 ? -1.367 5.887 17.920 1.00 91.69 191 VAL A O 1
ATOM 1603 N N . LEU A 1 192 ? -3.401 5.201 18.593 1.00 92.88 192 LEU A N 1
ATOM 1604 C CA . LEU A 1 192 ? -4.072 6.471 18.320 1.00 92.88 192 LEU A CA 1
ATOM 1605 C C . LEU A 1 1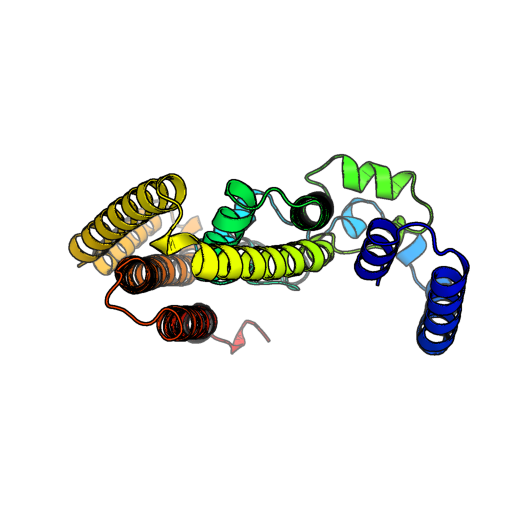92 ? -3.534 7.598 19.207 1.00 92.88 192 LEU A C 1
ATOM 1607 O O . LEU A 1 192 ? -3.294 8.684 18.701 1.00 92.88 192 LEU A O 1
ATOM 1611 N N . ALA A 1 193 ? -3.303 7.351 20.502 1.00 93.38 193 ALA A N 1
ATOM 1612 C CA . ALA A 1 193 ? -2.732 8.357 21.397 1.00 93.38 193 ALA A CA 1
ATOM 1613 C C . ALA A 1 193 ? -1.303 8.725 20.983 1.00 93.38 193 ALA A C 1
ATOM 1615 O O . ALA A 1 193 ? -1.007 9.901 20.816 1.00 93.38 193 ALA A O 1
ATOM 1616 N N . PHE A 1 194 ? -0.443 7.730 20.748 1.00 92.12 194 PHE A N 1
ATOM 1617 C CA . PHE A 1 194 ? 0.935 7.963 20.317 1.00 92.12 194 PHE A CA 1
ATOM 1618 C C . PHE A 1 194 ? 0.998 8.728 18.992 1.00 92.12 194 PHE A C 1
ATOM 1620 O O . PHE A 1 194 ? 1.681 9.745 18.899 1.00 92.12 194 PHE A O 1
ATOM 1627 N N . GLY A 1 195 ? 0.253 8.281 17.979 1.00 88.88 195 GLY A N 1
ATOM 1628 C CA . GLY A 1 195 ? 0.258 8.934 16.675 1.00 88.88 195 GLY A CA 1
ATOM 1629 C C . GLY A 1 195 ? -0.399 10.318 16.699 1.00 88.88 195 GLY A C 1
ATOM 1630 O O . GLY A 1 195 ? 0.077 11.218 16.009 1.00 88.88 195 GLY A O 1
ATOM 1631 N N . PHE A 1 196 ? -1.439 10.526 17.520 1.00 93.25 196 PHE A N 1
ATOM 1632 C CA . PHE A 1 196 ? -2.030 11.849 17.736 1.00 93.25 196 PHE A CA 1
ATOM 1633 C C . PHE A 1 196 ? -1.016 12.792 18.379 1.00 93.25 196 PHE A C 1
ATOM 1635 O O . PHE A 1 196 ? -0.816 13.888 17.874 1.00 93.25 196 PHE A O 1
ATOM 1642 N N . THR A 1 197 ? -0.342 12.363 19.450 1.00 92.81 197 THR A N 1
ATOM 1643 C CA . THR A 1 197 ? 0.682 13.157 20.137 1.00 92.81 197 THR A CA 1
ATOM 1644 C C . THR A 1 197 ? 1.839 13.497 19.203 1.00 92.81 197 THR A C 1
ATOM 1646 O O . THR A 1 197 ? 2.230 14.657 19.131 1.00 92.81 197 THR A O 1
ATOM 1649 N N . LEU A 1 198 ? 2.341 12.525 18.436 1.00 89.38 198 LEU A N 1
ATOM 1650 C CA . LEU A 1 198 ? 3.409 12.756 17.463 1.00 89.38 198 LEU A CA 1
ATOM 1651 C C . LEU A 1 198 ? 2.983 13.748 16.374 1.00 89.38 198 LEU A C 1
ATOM 1653 O O . LEU A 1 198 ? 3.728 14.670 16.058 1.00 89.38 198 LEU A O 1
ATOM 1657 N N . SER A 1 199 ? 1.772 13.592 15.838 1.00 89.06 199 SER A N 1
ATOM 1658 C CA . SER A 1 199 ? 1.235 14.497 14.818 1.00 89.06 199 SER A CA 1
ATOM 1659 C C . SER A 1 199 ? 0.980 15.899 15.380 1.00 89.06 199 SER A C 1
ATOM 1661 O O . SER A 1 199 ? 1.289 16.882 14.720 1.00 89.06 199 SER A O 1
ATOM 1663 N N . PHE A 1 200 ? 0.485 16.007 16.615 1.00 89.88 200 PHE A N 1
ATOM 1664 C CA . PHE A 1 200 ? 0.257 17.277 17.305 1.00 89.88 200 PHE A CA 1
ATOM 1665 C C . PHE A 1 200 ? 1.569 18.020 17.556 1.00 89.88 200 PHE A C 1
ATOM 1667 O O . PHE A 1 200 ? 1.682 19.190 17.199 1.00 89.88 200 PHE A O 1
ATOM 1674 N N . PHE A 1 201 ? 2.582 17.332 18.093 1.00 88.19 201 PHE A N 1
ATOM 1675 C CA . PHE A 1 201 ? 3.913 17.910 18.266 1.00 88.19 201 PHE A CA 1
ATOM 1676 C C . PHE A 1 201 ? 4.524 18.315 16.931 1.00 88.19 201 PHE A C 1
ATOM 1678 O O . PHE A 1 201 ? 5.016 19.433 16.818 1.00 88.19 201 PHE A O 1
ATOM 1685 N N . TYR A 1 202 ? 4.442 17.455 15.911 1.00 84.94 202 TYR A N 1
ATOM 1686 C CA . TYR A 1 202 ? 4.902 17.807 14.574 1.00 84.94 202 TYR A CA 1
ATOM 1687 C C . TYR A 1 202 ? 4.216 19.085 14.085 1.00 84.94 202 TYR A C 1
ATOM 1689 O O . TYR A 1 202 ? 4.909 20.014 13.708 1.00 84.94 202 TYR A O 1
ATOM 1697 N N . LEU A 1 203 ? 2.887 19.199 14.158 1.00 85.25 203 LEU A N 1
ATOM 1698 C CA . LEU A 1 203 ? 2.173 20.389 13.682 1.00 85.25 203 LEU A CA 1
ATOM 1699 C C . LEU A 1 203 ? 2.470 21.662 14.493 1.00 85.25 203 LEU A C 1
ATOM 1701 O O . LEU A 1 203 ? 2.498 22.737 13.901 1.00 85.25 203 LEU A O 1
ATOM 1705 N N . ILE A 1 204 ? 2.704 21.558 15.806 1.00 83.00 204 ILE A N 1
ATOM 1706 C CA . ILE A 1 204 ? 3.068 22.704 16.659 1.00 83.00 204 ILE A CA 1
ATOM 1707 C C . ILE A 1 204 ? 4.487 23.185 16.369 1.00 83.00 204 ILE A C 1
ATOM 1709 O O . ILE A 1 204 ? 4.715 24.383 16.230 1.00 83.00 204 ILE A O 1
ATOM 1713 N N . PHE A 1 205 ? 5.449 22.266 16.280 1.00 76.31 205 PHE A N 1
ATOM 1714 C CA . PHE A 1 205 ? 6.844 22.625 16.026 1.00 76.31 205 PHE A CA 1
ATOM 1715 C C . PHE A 1 205 ? 7.101 22.963 14.550 1.00 76.31 205 PHE A C 1
ATOM 1717 O O . PHE A 1 205 ? 8.043 23.685 14.235 1.00 76.31 205 PHE A O 1
ATOM 1724 N N . ASN A 1 206 ? 6.252 22.501 13.629 1.00 69.62 206 ASN A N 1
ATOM 1725 C CA . ASN A 1 206 ? 6.330 22.791 12.195 1.00 69.62 206 ASN A CA 1
ATOM 1726 C C . ASN A 1 206 ? 5.654 24.130 11.829 1.00 69.62 206 ASN A C 1
ATOM 1728 O O . ASN A 1 206 ? 4.948 24.221 10.826 1.00 69.62 206 ASN A O 1
ATOM 1732 N N . LEU A 1 207 ? 5.852 25.183 12.630 1.00 57.72 207 LEU A N 1
ATOM 1733 C CA . LEU A 1 207 ? 5.312 26.510 12.312 1.00 57.72 207 LEU A CA 1
ATOM 1734 C C . LEU A 1 207 ? 6.165 27.295 11.292 1.00 57.72 207 LEU A C 1
ATOM 1736 O O . LEU A 1 207 ? 5.582 28.093 10.572 1.00 57.72 207 LEU A O 1
ATOM 1740 N N . ASN A 1 208 ? 7.465 26.993 11.101 1.00 58.75 208 ASN A N 1
ATOM 1741 C CA . ASN A 1 208 ? 8.366 27.787 10.229 1.00 58.75 208 ASN A CA 1
ATOM 1742 C C . ASN A 1 208 ? 9.275 26.978 9.261 1.00 58.75 208 ASN A C 1
ATOM 1744 O O . ASN A 1 208 ? 10.403 27.367 8.963 1.00 58.75 208 ASN A O 1
ATOM 1748 N N . PHE A 1 209 ? 8.823 25.853 8.694 1.00 59.97 209 PHE A N 1
ATOM 1749 C CA . PHE A 1 209 ? 9.680 25.062 7.778 1.00 59.97 209 PHE A CA 1
ATOM 1750 C C . PHE A 1 209 ? 9.999 25.726 6.429 1.00 59.97 209 PHE A C 1
ATOM 1752 O O . PHE A 1 209 ? 10.970 25.331 5.782 1.00 59.97 209 PHE A O 1
ATOM 1759 N N . TYR A 1 210 ? 9.241 26.746 6.015 1.00 59.00 210 TYR A N 1
ATOM 1760 C CA . TYR A 1 210 ? 9.598 27.563 4.848 1.00 59.00 210 TYR A CA 1
ATOM 1761 C C . TYR A 1 210 ? 10.960 28.249 5.035 1.00 59.00 210 TYR A C 1
ATOM 1763 O O . TYR A 1 210 ? 11.743 28.332 4.089 1.00 59.00 210 TYR A O 1
ATOM 1771 N N . GLU A 1 211 ? 11.285 28.657 6.264 1.00 61.62 211 GLU A N 1
ATOM 1772 C CA . GLU A 1 211 ? 12.564 29.289 6.599 1.00 61.62 211 GLU A CA 1
ATOM 1773 C C . GLU A 1 211 ? 13.712 28.270 6.588 1.00 61.62 211 GLU A C 1
ATOM 1775 O O . GLU A 1 211 ? 14.771 28.547 6.030 1.00 61.62 211 GLU A O 1
ATOM 1780 N N . ILE A 1 212 ? 13.486 27.056 7.108 1.00 59.72 212 ILE A N 1
ATOM 1781 C CA . ILE A 1 212 ? 14.483 25.969 7.121 1.00 59.72 212 ILE A CA 1
ATOM 1782 C C . ILE A 1 212 ? 14.762 25.456 5.703 1.00 59.72 212 ILE A C 1
ATOM 1784 O O . ILE A 1 212 ? 15.919 25.265 5.335 1.00 59.72 212 ILE A O 1
ATOM 1788 N N . GLY A 1 213 ? 13.726 25.265 4.881 1.00 62.25 213 GLY A N 1
ATOM 1789 C CA . GLY A 1 213 ? 13.887 24.887 3.475 1.00 62.25 213 GLY A CA 1
ATOM 1790 C C . GLY A 1 213 ? 14.646 25.953 2.679 1.00 62.25 213 GLY A C 1
ATOM 1791 O O . GLY A 1 213 ? 15.548 25.623 1.910 1.00 62.25 213 GLY A O 1
ATOM 1792 N N . GLY A 1 214 ? 14.347 27.235 2.923 1.00 64.56 214 GLY A N 1
ATOM 1793 C CA . GLY A 1 214 ? 15.093 28.360 2.356 1.00 64.56 214 GLY A CA 1
ATOM 1794 C C . GLY A 1 214 ? 16.550 28.416 2.827 1.00 64.56 214 GLY A C 1
ATOM 1795 O O . GLY A 1 214 ? 17.445 28.663 2.019 1.00 64.56 214 GLY A O 1
ATOM 1796 N N . PHE A 1 215 ? 16.806 28.138 4.107 1.00 66.00 215 PHE A N 1
ATOM 1797 C CA . PHE A 1 215 ? 18.149 28.065 4.686 1.00 66.00 215 PHE A CA 1
ATOM 1798 C C . PHE A 1 215 ? 18.972 26.915 4.091 1.00 66.00 215 PHE A C 1
ATOM 1800 O O . PHE A 1 215 ? 20.087 27.143 3.625 1.00 66.00 215 PHE A O 1
ATOM 1807 N N . LEU A 1 216 ? 18.407 25.705 4.017 1.00 62.22 216 LEU A N 1
ATOM 1808 C CA . LEU A 1 216 ? 19.057 24.545 3.401 1.00 62.22 216 LEU A CA 1
ATOM 1809 C C . LEU A 1 216 ? 19.310 24.774 1.906 1.00 62.22 216 LEU A C 1
ATOM 1811 O O . LEU A 1 216 ? 20.402 24.475 1.429 1.00 62.22 216 LEU A O 1
ATOM 1815 N N . LYS A 1 217 ? 18.355 25.376 1.176 1.00 65.31 217 LYS A N 1
ATOM 1816 C CA . LYS A 1 217 ? 18.549 25.767 -0.231 1.00 65.31 217 LYS A CA 1
ATOM 1817 C C . LYS A 1 217 ? 19.731 26.731 -0.373 1.00 65.31 217 LYS A C 1
ATOM 1819 O O . LYS A 1 217 ? 20.599 26.491 -1.205 1.00 65.31 217 LYS A O 1
ATOM 1824 N N . LYS A 1 218 ? 19.810 27.778 0.459 1.00 68.69 218 LYS A N 1
ATOM 1825 C CA . LYS A 1 218 ? 20.937 28.731 0.461 1.00 68.69 218 LYS A CA 1
ATOM 1826 C C . LYS A 1 218 ? 22.270 28.053 0.785 1.00 68.69 218 LYS A C 1
ATOM 1828 O O . LYS A 1 218 ? 23.259 28.317 0.115 1.00 68.69 218 LYS A O 1
ATOM 1833 N N . MET A 1 219 ? 22.293 27.162 1.773 1.00 66.62 219 MET A N 1
ATOM 1834 C CA . MET A 1 219 ? 23.502 26.447 2.180 1.00 66.62 219 MET A CA 1
ATOM 1835 C C . MET A 1 219 ? 24.019 25.508 1.077 1.00 66.62 219 MET A C 1
ATOM 1837 O O . MET A 1 219 ? 25.220 25.467 0.835 1.00 66.62 219 MET A O 1
ATOM 1841 N N . ILE A 1 220 ? 23.123 24.811 0.368 1.00 64.06 220 ILE A N 1
ATOM 1842 C CA . ILE A 1 220 ? 23.480 23.928 -0.755 1.00 64.06 220 ILE A CA 1
ATOM 1843 C C . ILE A 1 220 ? 23.943 24.737 -1.974 1.00 64.06 220 ILE A C 1
ATOM 1845 O O . ILE A 1 220 ? 24.943 24.382 -2.590 1.00 64.06 220 ILE A O 1
ATOM 1849 N N . LEU A 1 221 ? 23.262 25.840 -2.306 1.00 65.56 221 LEU A N 1
ATOM 1850 C CA . LEU A 1 221 ? 23.666 26.725 -3.409 1.00 65.56 221 LEU A CA 1
ATOM 1851 C C . LEU A 1 221 ? 25.030 27.385 -3.158 1.00 65.56 221 LEU A C 1
ATOM 1853 O O . LEU A 1 221 ? 25.801 27.569 -4.094 1.00 65.56 221 LEU A O 1
ATOM 1857 N N . ASN A 1 222 ? 25.353 27.680 -1.898 1.00 67.06 222 ASN A N 1
ATOM 1858 C CA . ASN A 1 222 ? 26.658 28.213 -1.507 1.00 67.06 222 ASN A CA 1
ATOM 1859 C C . ASN A 1 222 ? 27.771 27.144 -1.482 1.00 67.06 222 ASN A C 1
ATOM 1861 O O . ASN A 1 222 ? 28.942 27.505 -1.407 1.00 67.06 222 ASN A O 1
ATOM 1865 N N . ALA A 1 223 ? 27.433 25.849 -1.536 1.00 61.56 223 ALA A N 1
ATOM 1866 C CA . ALA A 1 223 ? 28.386 24.742 -1.432 1.00 61.56 223 ALA A CA 1
ATOM 1867 C C . ALA A 1 223 ? 28.959 24.258 -2.784 1.00 61.56 223 ALA A C 1
ATOM 1869 O O . ALA A 1 223 ? 29.829 23.389 -2.787 1.00 61.56 223 ALA A O 1
ATOM 1870 N N . GLY A 1 224 ? 28.526 24.806 -3.929 1.00 56.06 224 GLY A N 1
ATOM 1871 C CA . GLY A 1 224 ? 29.157 24.520 -5.225 1.00 56.06 224 GLY A CA 1
ATOM 1872 C C . GLY A 1 224 ? 28.336 24.936 -6.450 1.00 56.06 224 GLY A C 1
ATOM 1873 O O . GLY A 1 224 ? 27.125 24.723 -6.511 1.00 56.06 224 GLY A O 1
ATOM 1874 N N . THR A 1 225 ? 29.011 25.485 -7.464 1.00 57.47 225 THR A N 1
ATOM 1875 C CA . THR A 1 225 ? 28.411 26.006 -8.708 1.00 57.47 225 THR A CA 1
ATOM 1876 C C . THR A 1 225 ? 27.773 24.925 -9.592 1.00 57.47 225 THR A C 1
ATOM 1878 O O . THR A 1 225 ? 26.807 25.214 -10.295 1.00 57.47 225 THR A O 1
ATOM 1881 N N . ASP A 1 226 ? 28.224 23.668 -9.498 1.00 57.59 226 ASP A N 1
ATOM 1882 C CA . ASP A 1 226 ? 27.715 22.538 -10.300 1.00 57.59 226 ASP A CA 1
ATOM 1883 C C . ASP A 1 226 ? 26.340 22.008 -9.851 1.00 57.59 226 ASP A C 1
ATOM 1885 O O . ASP A 1 226 ? 25.663 21.287 -10.591 1.00 57.59 226 ASP A O 1
ATOM 1889 N N . PHE A 1 227 ? 25.892 22.364 -8.642 1.00 54.06 227 PHE A N 1
ATOM 1890 C CA . PHE A 1 227 ? 24.587 21.950 -8.114 1.00 54.06 227 PHE A CA 1
ATOM 1891 C C . PHE A 1 227 ? 23.455 22.908 -8.494 1.00 54.06 227 PHE A C 1
ATOM 1893 O O . PHE A 1 227 ? 22.294 22.497 -8.488 1.00 54.06 227 PHE A O 1
ATOM 1900 N N . SER A 1 228 ? 23.776 24.149 -8.867 1.00 56.12 228 SER A N 1
ATOM 1901 C CA . SER A 1 228 ? 22.812 25.235 -9.081 1.00 56.12 228 SER A CA 1
ATOM 1902 C C . SER A 1 228 ? 21.617 24.858 -9.987 1.00 56.12 228 SER A C 1
ATOM 1904 O O . SER A 1 228 ? 20.484 24.904 -9.501 1.00 56.12 228 SER A O 1
ATOM 1906 N N . PRO A 1 229 ? 21.803 24.335 -11.221 1.00 58.03 229 PRO A N 1
ATOM 1907 C CA . PRO A 1 229 ? 20.670 23.979 -12.088 1.00 58.03 229 PRO A CA 1
ATOM 1908 C C . PRO A 1 229 ? 19.863 22.753 -11.613 1.00 58.03 229 PRO A C 1
ATOM 1910 O O . PRO A 1 229 ? 18.694 22.602 -11.967 1.00 58.03 229 PRO A O 1
ATOM 1913 N N . LYS A 1 230 ? 20.448 21.864 -10.797 1.00 56.66 230 LYS A N 1
ATOM 1914 C CA . LYS A 1 230 ? 19.757 20.684 -10.233 1.00 56.66 230 LYS A CA 1
ATOM 1915 C C . LYS A 1 230 ? 18.987 21.023 -8.953 1.00 56.66 230 LYS A C 1
ATOM 1917 O O . LYS A 1 230 ? 17.956 20.410 -8.681 1.00 56.66 230 LYS A O 1
ATOM 1922 N N . VAL A 1 231 ? 19.450 22.007 -8.184 1.00 59.44 231 VAL A N 1
ATOM 1923 C CA . VAL A 1 231 ? 18.823 22.455 -6.929 1.00 59.44 231 VAL A CA 1
ATOM 1924 C C . VAL A 1 231 ? 17.460 23.104 -7.170 1.00 59.44 231 VAL A C 1
ATOM 1926 O O . VAL A 1 231 ? 16.544 22.901 -6.368 1.00 59.44 231 VAL A O 1
ATOM 1929 N N . ASP A 1 232 ? 17.275 23.799 -8.293 1.00 61.91 232 ASP A N 1
ATOM 1930 C CA . ASP A 1 232 ? 15.974 24.387 -8.632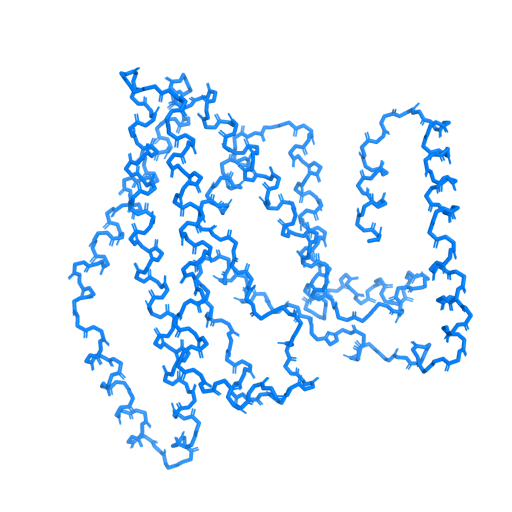 1.00 61.91 232 ASP A CA 1
ATOM 1931 C C . ASP A 1 232 ? 14.894 23.337 -8.929 1.00 61.91 232 ASP A C 1
ATOM 1933 O O . ASP A 1 232 ? 13.727 23.568 -8.616 1.00 61.91 232 ASP A O 1
ATOM 1937 N N . ARG A 1 233 ? 15.274 22.139 -9.397 1.00 62.19 233 ARG A N 1
ATOM 1938 C CA . ARG A 1 233 ? 14.351 21.002 -9.579 1.00 62.19 233 ARG A CA 1
ATOM 1939 C C . ARG A 1 233 ? 14.076 20.216 -8.289 1.00 62.19 233 ARG A C 1
ATOM 1941 O O . ARG A 1 233 ? 13.017 19.609 -8.161 1.00 62.19 233 ARG A O 1
ATOM 1948 N N . ILE A 1 234 ? 14.989 20.245 -7.312 1.00 65.62 234 ILE A N 1
ATOM 1949 C CA . ILE A 1 234 ? 14.821 19.578 -6.003 1.00 65.62 234 ILE A CA 1
ATOM 1950 C C . ILE A 1 234 ? 13.816 20.329 -5.119 1.00 65.62 234 ILE A C 1
ATOM 1952 O O . ILE A 1 234 ? 13.032 19.704 -4.401 1.00 65.62 234 ILE A O 1
ATOM 1956 N N . GLY A 1 235 ? 13.823 21.665 -5.175 1.00 68.19 235 GLY A N 1
ATOM 1957 C CA . GLY A 1 235 ? 12.973 22.519 -4.339 1.00 68.19 235 GLY A CA 1
ATOM 1958 C C . GLY A 1 235 ? 11.488 22.125 -4.356 1.00 68.19 235 GLY A C 1
ATOM 1959 O O . GLY A 1 235 ? 10.939 21.852 -3.286 1.00 68.19 235 GLY A O 1
ATOM 1960 N N . PRO A 1 236 ? 10.836 22.032 -5.531 1.00 71.75 236 PRO A N 1
ATOM 1961 C CA . PRO A 1 236 ? 9.425 21.660 -5.636 1.00 71.75 236 PRO A CA 1
ATOM 1962 C C . PRO A 1 236 ? 9.089 20.282 -5.051 1.00 71.75 236 PRO A C 1
ATOM 1964 O O . PRO A 1 236 ? 8.081 20.156 -4.358 1.00 71.75 236 PRO A O 1
ATOM 1967 N N . ILE A 1 237 ? 9.936 19.266 -5.262 1.00 71.81 237 ILE A N 1
ATOM 1968 C CA . ILE A 1 237 ? 9.716 17.902 -4.743 1.00 71.81 237 ILE A CA 1
ATOM 1969 C C . ILE A 1 237 ? 9.813 17.884 -3.215 1.00 71.81 237 ILE A C 1
ATOM 1971 O O . ILE A 1 237 ? 8.955 17.313 -2.543 1.00 71.81 237 ILE A O 1
ATOM 1975 N N . VAL A 1 238 ? 10.806 18.572 -2.643 1.00 72.75 238 VAL A N 1
ATOM 1976 C CA . VAL A 1 238 ? 10.947 18.696 -1.183 1.00 72.75 238 VAL A CA 1
ATOM 1977 C C . VAL A 1 238 ? 9.756 19.443 -0.581 1.00 72.75 238 VAL A C 1
ATOM 1979 O O . VAL A 1 238 ? 9.200 19.005 0.427 1.00 72.75 238 VAL A O 1
ATOM 1982 N N . ILE A 1 239 ? 9.314 20.534 -1.213 1.00 74.12 239 ILE A N 1
ATOM 1983 C CA . ILE A 1 239 ? 8.130 21.292 -0.783 1.00 74.12 239 ILE A CA 1
ATOM 1984 C C . ILE A 1 239 ? 6.874 20.412 -0.849 1.00 74.12 239 ILE A C 1
ATOM 1986 O O . ILE A 1 239 ? 6.089 20.400 0.102 1.00 74.12 239 ILE A O 1
ATOM 1990 N N . ALA A 1 240 ? 6.693 19.644 -1.927 1.00 76.06 240 ALA A N 1
ATOM 1991 C CA . ALA A 1 240 ? 5.573 18.721 -2.085 1.00 76.06 240 ALA A CA 1
ATOM 1992 C C . ALA A 1 240 ? 5.595 17.601 -1.031 1.00 76.06 240 ALA A C 1
ATOM 1994 O O . ALA A 1 240 ? 4.558 17.317 -0.423 1.00 76.06 240 ALA A O 1
ATOM 1995 N N . GLY A 1 241 ? 6.761 17.009 -0.762 1.00 78.94 241 GLY A N 1
ATOM 1996 C CA . GLY A 1 241 ? 6.945 16.001 0.282 1.00 78.94 241 GLY A CA 1
ATOM 1997 C C . GLY A 1 241 ? 6.611 16.549 1.672 1.00 78.94 241 GLY A C 1
ATOM 1998 O O . GLY A 1 241 ? 5.790 15.974 2.385 1.00 78.94 241 GLY A O 1
ATOM 1999 N N . LEU A 1 242 ? 7.156 17.712 2.040 1.00 78.38 242 LEU A N 1
ATOM 2000 C CA . LEU A 1 242 ? 6.877 18.370 3.325 1.00 78.38 242 LEU A CA 1
ATOM 2001 C C . LEU A 1 242 ? 5.402 18.752 3.480 1.00 78.38 242 LEU A C 1
ATOM 2003 O O . LEU A 1 242 ? 4.801 18.498 4.528 1.00 78.38 242 LEU A O 1
ATOM 2007 N N . HIS A 1 243 ? 4.797 19.318 2.432 1.00 80.56 243 HIS A N 1
ATOM 2008 C CA . HIS A 1 243 ? 3.366 19.607 2.408 1.00 80.56 243 HIS A CA 1
ATOM 2009 C C . HIS A 1 243 ? 2.549 18.344 2.701 1.00 80.56 243 HIS A C 1
ATOM 2011 O O . HIS A 1 243 ? 1.622 18.368 3.515 1.00 80.56 243 HIS A O 1
ATOM 2017 N N . ASN A 1 244 ? 2.916 17.228 2.074 1.00 85.25 244 ASN A N 1
ATOM 2018 C CA . ASN A 1 244 ? 2.233 15.959 2.250 1.00 85.25 244 ASN A CA 1
ATOM 2019 C C . ASN A 1 244 ? 2.453 15.325 3.626 1.00 85.25 244 ASN A C 1
ATOM 2021 O O . ASN A 1 244 ? 1.507 14.750 4.160 1.00 85.25 244 ASN A O 1
ATOM 2025 N N . ILE A 1 245 ? 3.626 15.485 4.244 1.00 85.69 245 ILE A N 1
ATOM 2026 C CA . ILE A 1 245 ? 3.853 15.064 5.636 1.00 85.69 245 ILE A CA 1
ATOM 2027 C C . ILE A 1 245 ? 2.929 15.852 6.577 1.00 85.69 245 ILE A C 1
ATOM 2029 O O . ILE A 1 245 ? 2.241 15.254 7.404 1.00 85.69 245 ILE A O 1
ATOM 2033 N N . ARG A 1 246 ? 2.833 17.180 6.414 1.00 85.25 246 ARG A N 1
ATOM 2034 C CA . ARG A 1 246 ? 1.933 18.033 7.213 1.00 85.25 246 ARG A CA 1
ATOM 2035 C C . ARG A 1 246 ? 0.465 17.669 7.027 1.00 85.25 246 ARG A C 1
ATOM 2037 O O . ARG A 1 246 ? -0.267 17.525 8.008 1.00 85.25 246 ARG A O 1
ATOM 2044 N N . ARG A 1 247 ? 0.040 17.495 5.778 1.00 88.12 247 ARG A N 1
ATOM 2045 C CA . ARG A 1 247 ? -1.314 17.063 5.416 1.00 88.12 247 ARG A CA 1
ATOM 2046 C C . ARG A 1 247 ? -1.638 15.695 6.020 1.00 88.12 247 ARG A C 1
ATOM 2048 O O . ARG A 1 247 ? -2.665 15.555 6.681 1.00 88.12 247 ARG A O 1
ATOM 2055 N N . GLY A 1 248 ? -0.741 14.722 5.854 1.00 89.94 248 GLY A N 1
ATOM 2056 C CA . GLY A 1 248 ? -0.869 13.370 6.397 1.00 89.94 248 GLY A CA 1
ATOM 2057 C C . GLY A 1 248 ? -0.950 13.352 7.925 1.00 89.94 248 GLY A C 1
ATOM 2058 O O . GLY A 1 248 ? -1.826 12.685 8.470 1.00 89.94 248 GLY A O 1
ATOM 2059 N N . ALA A 1 249 ? -0.122 14.142 8.618 1.00 90.44 249 ALA A N 1
ATOM 2060 C CA . ALA A 1 249 ? -0.177 14.295 10.075 1.00 90.44 249 ALA A CA 1
ATOM 2061 C C . ALA A 1 249 ? -1.530 14.862 10.544 1.00 90.44 249 ALA A C 1
ATOM 2063 O O . ALA A 1 249 ? -2.152 14.315 11.456 1.00 90.44 249 ALA A O 1
ATOM 2064 N N . GLY A 1 250 ? -2.036 15.909 9.881 1.00 91.19 250 GLY A N 1
ATOM 2065 C CA . GLY A 1 250 ? -3.360 16.468 10.172 1.00 91.19 250 GLY A CA 1
ATOM 2066 C C . GLY A 1 250 ? -4.486 15.450 9.967 1.00 91.19 250 GLY A C 1
ATOM 2067 O O . GLY A 1 250 ? -5.310 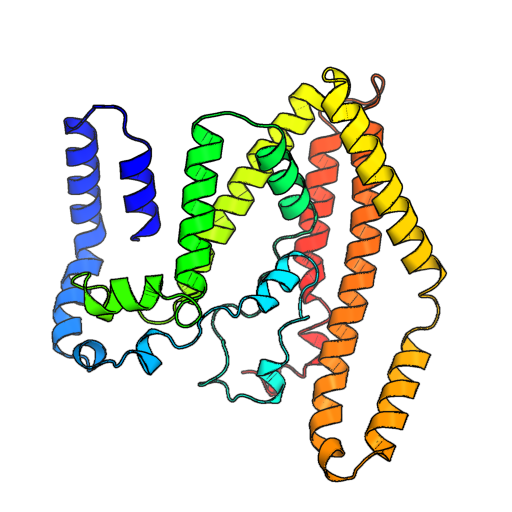15.241 10.859 1.00 91.19 250 GLY A O 1
ATOM 2068 N N . LEU A 1 251 ? -4.493 14.755 8.828 1.00 92.12 251 LEU A N 1
ATOM 2069 C CA . LEU A 1 251 ? -5.484 13.716 8.524 1.00 92.12 251 LEU A CA 1
ATOM 2070 C C . LEU A 1 251 ? -5.414 12.547 9.512 1.00 92.12 251 LEU A C 1
ATOM 2072 O O . LEU A 1 251 ? -6.453 12.068 9.969 1.00 92.12 251 LEU A O 1
ATOM 2076 N N . PHE A 1 252 ? -4.208 12.127 9.901 1.00 92.75 252 PHE A N 1
ATOM 2077 C CA . PHE A 1 252 ? -4.007 11.096 10.915 1.00 92.75 252 PHE A CA 1
ATOM 2078 C C . PHE A 1 252 ? -4.570 11.518 12.280 1.00 92.75 252 PHE A C 1
ATOM 2080 O O . PHE A 1 252 ? -5.190 10.698 12.965 1.00 92.75 252 PHE A O 1
ATOM 2087 N N . MET A 1 253 ? -4.414 12.785 12.684 1.00 92.69 253 MET A N 1
ATOM 2088 C CA . MET A 1 253 ? -5.020 13.300 13.919 1.00 92.69 253 MET A CA 1
ATOM 2089 C C . MET A 1 253 ? -6.544 13.225 13.876 1.00 92.69 253 MET A C 1
ATOM 2091 O O . MET A 1 253 ? -7.146 12.681 14.804 1.00 92.69 253 MET A O 1
ATOM 2095 N N . PHE A 1 254 ? -7.170 13.709 12.799 1.00 93.06 254 PHE A N 1
ATOM 2096 C CA . PHE A 1 254 ? -8.625 13.624 12.634 1.00 93.06 254 PHE A CA 1
ATOM 2097 C C . PHE A 1 254 ? -9.110 12.173 12.638 1.00 93.06 254 PHE A C 1
ATOM 2099 O O . PHE A 1 254 ? -10.052 11.836 13.360 1.00 93.06 254 PHE A O 1
ATOM 2106 N N . LEU A 1 255 ? -8.423 11.294 11.906 1.00 94.56 255 LEU A N 1
ATOM 2107 C CA . LEU A 1 255 ? -8.719 9.865 11.885 1.00 94.56 255 LEU A CA 1
ATOM 2108 C C . LEU A 1 255 ? -8.616 9.256 13.290 1.00 94.56 255 LEU A C 1
ATOM 2110 O O . LEU A 1 255 ? -9.495 8.499 13.699 1.00 94.56 255 LEU A O 1
ATOM 2114 N N . SER A 1 256 ? -7.597 9.637 14.062 1.00 94.38 256 SER A N 1
ATOM 2115 C CA . SER A 1 256 ? -7.404 9.166 15.436 1.00 94.38 256 SER A CA 1
ATOM 2116 C C . SER A 1 256 ? -8.538 9.585 16.364 1.00 94.38 256 SER A C 1
ATOM 2118 O O . SER A 1 256 ? -9.008 8.773 17.163 1.00 94.38 256 SER A O 1
ATOM 2120 N N . VAL A 1 257 ? -9.026 10.818 16.232 1.00 93.38 257 VAL A N 1
ATOM 2121 C CA . VAL A 1 257 ? -10.175 11.319 16.998 1.00 93.38 257 VAL A CA 1
ATOM 2122 C C . VAL A 1 257 ? -11.441 10.533 16.645 1.00 93.38 257 VAL A C 1
ATOM 2124 O O . VAL A 1 257 ? -12.099 9.999 17.544 1.00 93.38 257 VAL A O 1
ATOM 2127 N N . VAL A 1 258 ? -11.750 10.381 15.352 1.00 94.50 258 VAL A N 1
ATOM 2128 C CA . VAL A 1 258 ? -12.921 9.617 14.881 1.00 94.50 258 VAL A CA 1
ATOM 2129 C C . VAL A 1 258 ? -12.861 8.171 15.372 1.00 94.50 258 VAL A C 1
ATOM 2131 O O . VAL A 1 258 ? -13.821 7.666 15.964 1.00 94.50 258 VAL A O 1
ATOM 2134 N N . MET A 1 259 ? -11.712 7.511 15.204 1.00 94.44 259 MET A N 1
ATOM 2135 C CA . MET A 1 259 ? -11.532 6.126 15.631 1.00 94.44 259 MET A CA 1
ATOM 2136 C C . MET A 1 259 ? -11.620 5.972 17.156 1.00 94.44 259 MET A C 1
ATOM 2138 O O . MET A 1 259 ? -12.172 4.977 17.635 1.00 94.44 259 MET A O 1
ATOM 2142 N N . PHE A 1 260 ? -11.124 6.942 17.931 1.00 93.62 260 PHE A N 1
ATOM 2143 C CA . PHE A 1 260 ? -11.232 6.943 19.390 1.00 93.62 260 PHE A CA 1
ATOM 2144 C C . PHE A 1 260 ? -12.685 7.072 19.860 1.00 93.62 260 PHE A C 1
ATOM 2146 O O . PHE A 1 260 ? -13.110 6.337 20.761 1.00 93.62 260 PHE A O 1
ATOM 2153 N N . PHE A 1 261 ? -13.462 7.964 19.241 1.00 92.38 261 PHE A N 1
ATOM 2154 C CA . PHE A 1 261 ? -14.884 8.114 19.541 1.00 92.38 261 PHE A CA 1
ATOM 2155 C C . PHE A 1 261 ? -15.692 6.876 19.143 1.00 92.38 261 PHE A C 1
ATOM 2157 O O . PHE A 1 261 ? -16.546 6.458 19.924 1.00 92.38 261 PHE A O 1
ATOM 2164 N N . GLY A 1 262 ? -15.375 6.208 18.030 1.00 91.00 262 GLY A N 1
ATOM 2165 C CA . GLY A 1 262 ? -16.065 4.972 17.633 1.00 91.00 262 GLY A CA 1
ATOM 2166 C C . GLY A 1 262 ? -15.900 3.804 18.624 1.00 91.00 262 GLY A C 1
ATOM 2167 O O . GLY A 1 262 ? -16.749 2.914 18.692 1.00 91.00 262 GLY A O 1
ATOM 2168 N N . ILE A 1 263 ? -14.884 3.839 19.497 1.00 91.56 263 ILE A N 1
ATOM 2169 C CA . ILE A 1 263 ? -14.704 2.866 20.595 1.00 91.56 263 ILE A CA 1
ATOM 2170 C C . ILE A 1 263 ? -15.648 3.149 21.789 1.00 91.56 263 ILE A C 1
ATOM 2172 O O . ILE A 1 263 ? -15.834 2.299 22.676 1.00 91.56 263 ILE A O 1
ATOM 2176 N N . LYS A 1 264 ? -16.232 4.351 21.882 1.00 89.88 264 LYS A N 1
ATOM 2177 C CA . LYS A 1 264 ? -17.108 4.747 22.995 1.00 89.88 264 LYS A CA 1
ATOM 2178 C C . LYS A 1 264 ? -18.493 4.125 22.821 1.00 89.88 264 LYS A C 1
ATOM 2180 O O . LYS A 1 264 ? -19.083 4.171 21.748 1.00 89.88 264 LYS A O 1
ATOM 2185 N N . LYS A 1 265 ? -19.052 3.580 23.911 1.00 84.88 265 LYS A N 1
ATOM 2186 C CA . LYS A 1 265 ? -20.378 2.933 23.890 1.00 84.88 265 LYS A CA 1
ATOM 2187 C C . LYS A 1 265 ? -21.491 3.876 23.408 1.00 84.88 265 LYS A C 1
ATOM 2189 O O . LYS A 1 265 ? -22.369 3.418 22.693 1.00 84.88 265 LYS A O 1
ATOM 2194 N N . ARG A 1 266 ? -21.409 5.171 23.753 1.00 85.31 266 ARG A N 1
ATOM 2195 C CA . ARG A 1 266 ? -22.412 6.204 23.426 1.00 85.31 266 ARG A CA 1
ATOM 2196 C C . ARG A 1 266 ? -22.434 6.646 21.954 1.00 85.31 266 ARG A C 1
ATOM 2198 O O . ARG A 1 266 ? -23.388 7.288 21.547 1.00 85.31 266 ARG A O 1
ATOM 2205 N N . VAL A 1 267 ? -21.402 6.338 21.167 1.00 86.00 267 VAL A N 1
ATOM 2206 C CA . VAL A 1 267 ? -21.310 6.763 19.759 1.00 86.00 267 VAL A CA 1
ATOM 2207 C C . VAL A 1 267 ? -21.854 5.655 18.862 1.00 86.00 267 VAL A C 1
ATOM 2209 O O . VAL A 1 267 ? -21.467 4.495 19.025 1.00 86.00 267 VAL A O 1
ATOM 2212 N N . SER A 1 268 ? -22.735 5.982 17.914 1.00 87.19 268 SER A N 1
ATOM 2213 C CA . SER A 1 268 ? 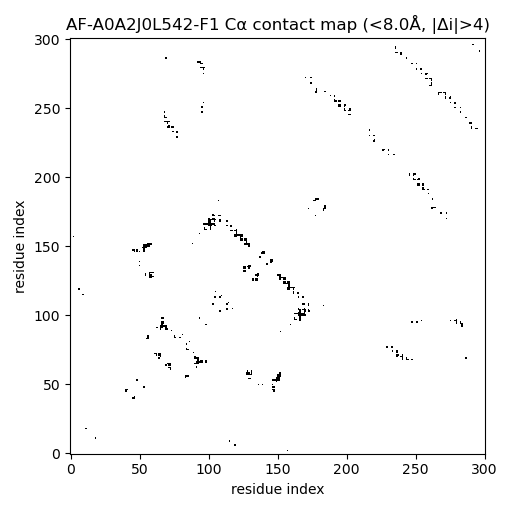-23.232 5.005 16.936 1.00 87.19 268 SER A CA 1
ATOM 2214 C C . SER A 1 268 ? -22.079 4.450 16.098 1.00 87.19 268 SER A C 1
ATOM 2216 O O . SER A 1 268 ? -21.280 5.209 15.550 1.00 87.19 268 SER A O 1
ATOM 2218 N N . MET A 1 269 ? -21.994 3.120 15.987 1.00 87.50 269 MET A N 1
ATOM 2219 C CA . MET A 1 269 ? -20.948 2.483 15.180 1.00 87.50 269 MET A CA 1
ATOM 2220 C C . MET A 1 269 ? -21.160 2.715 13.679 1.00 87.50 269 MET A C 1
ATOM 2222 O O . MET A 1 269 ? -20.219 2.571 12.921 1.00 87.50 269 MET A O 1
ATOM 2226 N N . ASN A 1 270 ? -22.344 3.149 13.244 1.00 86.44 270 ASN A N 1
ATOM 2227 C CA . ASN A 1 270 ? -22.603 3.416 11.827 1.00 86.44 270 ASN A CA 1
ATOM 2228 C C . ASN A 1 270 ? -21.997 4.753 11.368 1.00 86.44 270 ASN A C 1
ATOM 2230 O O . ASN A 1 270 ? -21.665 4.910 10.199 1.00 86.44 270 ASN A O 1
ATOM 2234 N N . ALA A 1 271 ? -21.806 5.708 12.287 1.00 87.62 271 ALA A N 1
ATOM 2235 C CA . ALA A 1 271 ? -21.262 7.025 1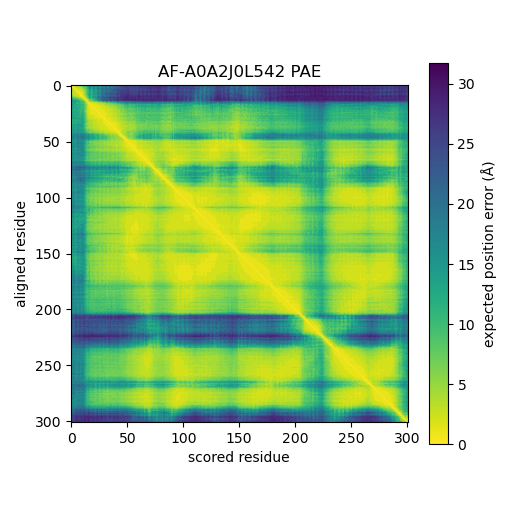1.959 1.00 87.62 271 ALA A CA 1
ATOM 2236 C C . ALA A 1 271 ? -19.736 6.997 11.758 1.00 87.62 271 ALA A C 1
ATOM 2238 O O . ALA A 1 271 ? -19.220 7.636 10.845 1.00 87.62 271 ALA A O 1
ATOM 2239 N N . ALA A 1 272 ? -19.001 6.244 12.585 1.00 90.94 272 ALA A N 1
ATOM 2240 C CA . ALA A 1 272 ? -17.536 6.224 12.532 1.00 90.94 272 ALA A CA 1
ATOM 2241 C C . ALA A 1 272 ? -16.977 5.750 11.168 1.00 90.94 272 ALA A C 1
ATOM 2243 O O . ALA A 1 272 ? -16.138 6.462 10.614 1.00 90.94 272 ALA A O 1
ATOM 2244 N N . PRO A 1 273 ? -17.453 4.637 10.571 1.00 92.94 273 PRO A N 1
ATOM 2245 C CA . PRO A 1 273 ? -17.115 4.221 9.212 1.00 92.94 273 PRO A CA 1
ATOM 2246 C C . PRO A 1 273 ? -17.323 5.306 8.155 1.00 92.94 273 PRO A C 1
ATOM 2248 O O . PRO A 1 273 ? -16.451 5.498 7.314 1.00 92.94 273 PRO A O 1
ATOM 2251 N N . ALA A 1 274 ? -18.436 6.043 8.215 1.00 93.06 274 ALA A N 1
ATOM 2252 C CA . ALA A 1 274 ? -18.734 7.097 7.247 1.00 93.06 274 ALA A CA 1
ATOM 2253 C C . ALA A 1 274 ? -17.711 8.242 7.320 1.00 93.06 274 ALA A C 1
ATOM 2255 O O . ALA A 1 274 ? -17.172 8.656 6.295 1.00 93.06 274 ALA A O 1
ATOM 2256 N N . PHE A 1 275 ? -17.366 8.699 8.529 1.00 94.38 275 PHE A N 1
ATOM 2257 C CA . PHE A 1 275 ? -16.322 9.713 8.715 1.00 94.38 275 PHE A CA 1
ATOM 2258 C C . PHE A 1 275 ? -14.932 9.211 8.313 1.00 94.38 275 PHE A C 1
ATOM 2260 O O . PHE A 1 275 ? -14.165 9.959 7.716 1.00 94.38 275 PHE A O 1
ATOM 2267 N N . ILE A 1 276 ? -14.607 7.948 8.599 1.00 95.31 276 ILE A N 1
ATOM 2268 C CA . ILE A 1 276 ? -13.354 7.320 8.158 1.00 95.31 276 ILE A CA 1
ATOM 2269 C C . ILE A 1 276 ? -13.254 7.333 6.626 1.00 95.31 276 ILE A C 1
ATOM 2271 O O . ILE A 1 276 ? -12.211 7.702 6.090 1.00 95.31 276 ILE A O 1
ATOM 2275 N N . LEU A 1 277 ? -14.330 6.959 5.926 1.00 94.81 277 LEU A N 1
ATOM 2276 C CA . LEU A 1 277 ? -14.379 6.974 4.462 1.00 94.81 277 LEU A CA 1
ATOM 2277 C C . LEU A 1 277 ? -14.261 8.394 3.908 1.00 94.81 277 LEU A C 1
ATOM 2279 O O . LEU A 1 277 ? -13.507 8.607 2.963 1.00 94.81 277 LEU A O 1
ATOM 2283 N N . LEU A 1 278 ? -14.930 9.370 4.526 1.00 95.00 278 LEU A N 1
ATOM 2284 C CA . LEU A 1 278 ? -14.805 10.777 4.146 1.00 95.00 278 LEU A CA 1
ATOM 2285 C C . LEU A 1 278 ? -13.358 11.270 4.286 1.00 95.00 278 LEU A C 1
ATOM 2287 O O . LEU A 1 278 ? -12.833 11.884 3.362 1.00 95.00 278 LEU A O 1
ATOM 2291 N N . ILE A 1 279 ? -12.691 10.960 5.404 1.00 95.00 279 ILE A N 1
ATOM 2292 C CA . ILE A 1 279 ? -11.277 11.303 5.616 1.00 95.00 279 ILE A CA 1
ATOM 2293 C C . ILE A 1 279 ? -10.398 10.619 4.564 1.00 95.00 279 ILE A C 1
ATOM 2295 O O . ILE A 1 279 ? -9.530 11.274 3.997 1.00 95.00 279 ILE A O 1
ATOM 2299 N N . ALA A 1 280 ? -10.636 9.338 4.262 1.00 94.62 280 ALA A N 1
ATOM 2300 C CA . ALA A 1 280 ? -9.888 8.606 3.239 1.00 94.62 280 ALA A CA 1
ATOM 2301 C C . ALA A 1 280 ? -10.076 9.203 1.832 1.00 94.62 280 ALA A C 1
ATOM 2303 O O . ALA A 1 280 ? -9.115 9.292 1.071 1.00 94.62 280 ALA A O 1
ATOM 2304 N N . MET A 1 281 ? -11.288 9.659 1.497 1.00 93.62 281 MET A N 1
ATOM 2305 C CA . MET A 1 281 ? -11.542 10.381 0.250 1.00 93.62 281 MET A CA 1
ATOM 2306 C C . MET A 1 281 ? -10.784 11.708 0.234 1.00 93.62 281 MET A C 1
ATOM 2308 O O . MET A 1 281 ? -9.991 11.938 -0.674 1.00 93.62 281 MET A O 1
ATOM 2312 N N . VAL A 1 282 ? -10.958 12.558 1.251 1.00 93.62 282 VAL A N 1
ATOM 2313 C CA . VAL A 1 282 ? -10.242 13.844 1.340 1.00 93.62 282 VAL A CA 1
ATOM 2314 C C . VAL A 1 282 ? -8.736 13.632 1.212 1.00 93.62 282 VAL A C 1
ATOM 2316 O O . VAL A 1 282 ? -8.072 14.369 0.489 1.00 93.62 282 VAL A O 1
ATOM 2319 N N . ASP A 1 283 ? -8.199 12.602 1.853 1.00 93.25 283 ASP A N 1
ATOM 2320 C CA . ASP A 1 283 ? -6.793 12.244 1.773 1.00 93.25 283 ASP A CA 1
ATOM 2321 C C . ASP A 1 283 ? -6.341 11.935 0.338 1.00 93.25 283 ASP A C 1
ATOM 2323 O O . ASP A 1 283 ? -5.454 12.603 -0.190 1.00 93.25 283 ASP A O 1
ATOM 2327 N N . ILE A 1 284 ? -6.978 10.986 -0.343 1.00 90.38 284 ILE A N 1
ATOM 2328 C CA . ILE A 1 284 ? -6.566 10.607 -1.702 1.00 90.38 284 ILE A CA 1
ATOM 2329 C C . ILE A 1 284 ? -6.721 11.789 -2.675 1.00 90.38 284 ILE A C 1
ATOM 2331 O O . ILE A 1 284 ? -5.815 12.062 -3.462 1.00 90.38 284 ILE A O 1
ATOM 2335 N N . PHE A 1 285 ? -7.820 12.544 -2.585 1.00 88.88 285 PHE A N 1
ATOM 2336 C CA . PHE A 1 285 ? -8.089 13.675 -3.481 1.00 88.88 285 PHE A CA 1
ATOM 2337 C C . PHE A 1 285 ? -7.170 14.883 -3.242 1.00 88.88 285 PHE A C 1
ATOM 2339 O O . PHE A 1 285 ? -6.955 15.681 -4.153 1.00 88.88 285 PHE A O 1
ATOM 2346 N N . THR A 1 286 ? -6.615 15.041 -2.038 1.00 88.25 286 THR A N 1
ATOM 2347 C CA . THR A 1 286 ? -5.724 16.170 -1.719 1.00 88.25 286 THR A CA 1
ATOM 2348 C C . THR A 1 286 ? -4.242 15.850 -1.885 1.00 88.25 286 THR A C 1
ATOM 2350 O O . THR A 1 286 ? -3.445 16.784 -1.941 1.00 88.25 286 THR A O 1
ATOM 2353 N N . ALA A 1 287 ? -3.862 14.573 -2.020 1.00 84.56 287 ALA A N 1
ATOM 2354 C CA . ALA A 1 287 ? -2.463 14.145 -2.115 1.00 84.56 287 ALA A CA 1
ATOM 2355 C C . ALA A 1 287 ? -1.699 14.771 -3.284 1.00 84.56 287 ALA A C 1
ATOM 2357 O O . ALA A 1 287 ? -0.529 15.122 -3.144 1.00 84.56 287 ALA A O 1
ATOM 2358 N N . ASN A 1 288 ? -2.385 14.988 -4.405 1.00 77.12 288 ASN A N 1
ATOM 2359 C CA . ASN A 1 288 ? -1.762 15.454 -5.643 1.00 77.12 288 ASN A CA 1
ATOM 2360 C C . ASN A 1 288 ? -1.988 16.950 -5.922 1.00 77.12 288 ASN A C 1
ATOM 2362 O O . ASN A 1 288 ? -1.503 17.474 -6.923 1.00 77.12 288 ASN A O 1
ATOM 2366 N N . LYS A 1 289 ? -2.718 17.661 -5.050 1.00 71.75 289 LYS A N 1
ATOM 2367 C CA . LYS A 1 289 ? -3.203 19.025 -5.327 1.00 71.75 289 LYS A CA 1
ATOM 2368 C C . LYS A 1 289 ? -2.072 20.038 -5.567 1.00 71.75 289 LYS A C 1
ATOM 2370 O O . LYS A 1 289 ? -2.192 20.874 -6.452 1.00 71.75 289 LYS A O 1
ATOM 2375 N N . ASN A 1 290 ? -0.966 19.924 -4.831 1.00 61.91 290 ASN A N 1
ATOM 2376 C CA . ASN A 1 290 ? 0.144 20.892 -4.861 1.00 61.91 290 ASN A CA 1
ATOM 2377 C C . ASN A 1 290 ? 1.348 20.445 -5.701 1.00 61.91 290 ASN A C 1
ATOM 2379 O O . ASN A 1 290 ? 2.402 21.075 -5.670 1.00 61.91 290 ASN A O 1
ATOM 2383 N N . VAL A 1 291 ? 1.201 19.344 -6.427 1.00 60.53 291 VAL A N 1
ATOM 2384 C CA . VAL A 1 291 ? 2.285 18.698 -7.173 1.00 60.53 291 VAL A CA 1
ATOM 2385 C C . VAL A 1 291 ? 2.254 19.183 -8.615 1.00 60.53 291 VAL A C 1
ATOM 2387 O O . VAL A 1 291 ? 3.214 19.779 -9.091 1.00 60.53 291 VAL A O 1
ATOM 2390 N N . TYR A 1 292 ? 1.101 19.063 -9.274 1.00 55.06 292 TYR A N 1
ATOM 2391 C CA . TYR A 1 292 ? 0.935 19.519 -10.655 1.00 55.06 292 TYR A CA 1
ATOM 2392 C C . TYR A 1 292 ? 0.924 21.046 -10.792 1.00 55.06 292 TYR A C 1
ATOM 2394 O O . TYR A 1 292 ? 1.352 21.570 -11.811 1.00 55.06 292 TYR A O 1
ATOM 2402 N N . GLN A 1 293 ? 0.492 21.777 -9.759 1.00 48.84 293 GLN A N 1
ATOM 2403 C CA . GLN A 1 293 ? 0.453 23.245 -9.794 1.00 48.84 293 GLN A CA 1
ATOM 2404 C C . GLN A 1 293 ? 1.848 23.889 -9.718 1.00 48.84 293 GLN A C 1
ATOM 2406 O O . GLN A 1 293 ? 2.038 24.973 -10.257 1.00 48.84 293 GLN A O 1
ATOM 2411 N N . ASN A 1 294 ? 2.821 23.217 -9.091 1.00 45.50 294 ASN A N 1
ATOM 2412 C CA . ASN A 1 294 ? 4.170 23.751 -8.873 1.00 45.50 294 ASN A CA 1
ATOM 2413 C C . ASN A 1 294 ? 5.223 23.188 -9.841 1.00 45.50 294 ASN A C 1
ATOM 2415 O O . ASN A 1 294 ? 6.327 23.720 -9.897 1.00 45.50 294 ASN A O 1
ATOM 2419 N N . MET A 1 295 ? 4.907 22.124 -10.587 1.00 52.12 295 MET A N 1
ATOM 2420 C CA . MET A 1 295 ? 5.850 21.478 -11.507 1.00 52.12 295 MET A CA 1
ATOM 2421 C C . MET A 1 295 ? 5.825 22.015 -12.941 1.00 52.12 295 MET A C 1
ATOM 2423 O O . MET A 1 295 ? 6.499 21.445 -13.784 1.00 52.12 295 MET A O 1
ATOM 2427 N N . GLY A 1 296 ? 5.093 23.099 -13.234 1.00 44.84 296 GLY A N 1
ATOM 2428 C CA . GLY A 1 296 ? 5.062 23.675 -14.582 1.00 44.84 296 GLY A CA 1
ATOM 2429 C C . GLY A 1 296 ? 4.626 22.635 -15.617 1.00 44.84 296 GLY A C 1
ATOM 2430 O O . GLY A 1 296 ? 5.442 22.087 -16.346 1.00 44.84 296 GLY A O 1
ATOM 2431 N N . VAL A 1 297 ? 3.323 22.349 -15.684 1.00 43.38 297 VAL A N 1
ATOM 2432 C CA . VAL A 1 297 ? 2.718 21.277 -16.511 1.00 43.38 297 VAL A CA 1
ATOM 2433 C C . VAL A 1 297 ? 3.117 21.319 -18.003 1.00 43.38 297 VAL A C 1
ATOM 2435 O O . VAL A 1 297 ? 2.934 20.332 -18.705 1.00 43.38 297 VAL A O 1
ATOM 2438 N N . GLN A 1 298 ? 3.715 22.412 -18.489 1.00 39.50 298 GLN A N 1
ATOM 2439 C CA . GLN A 1 298 ? 4.284 22.510 -19.837 1.00 39.50 298 GLN A CA 1
ATOM 2440 C C . GLN A 1 298 ? 5.556 21.670 -20.065 1.00 39.50 298 GLN A C 1
ATOM 2442 O O . GLN A 1 298 ? 5.839 21.360 -21.213 1.00 39.50 298 GLN A O 1
ATOM 2447 N N . GLU A 1 299 ? 6.306 21.267 -19.031 1.00 41.62 299 GLU A N 1
ATOM 2448 C CA . GLU A 1 299 ? 7.517 20.431 -19.200 1.00 41.62 299 GLU A CA 1
ATOM 2449 C C . GLU A 1 299 ? 7.241 18.913 -19.136 1.00 41.62 299 GLU A C 1
ATOM 2451 O O . GLU A 1 299 ? 8.149 18.103 -19.335 1.00 41.62 299 GLU A O 1
ATOM 2456 N N . PHE A 1 300 ? 6.004 18.504 -18.828 1.00 41.28 300 PHE A N 1
ATOM 2457 C CA . PHE A 1 300 ? 5.647 17.104 -18.545 1.00 41.28 300 PHE A CA 1
ATOM 2458 C C . PHE A 1 300 ? 4.693 16.458 -19.567 1.00 41.28 300 PHE A C 1
ATOM 2460 O O . PHE A 1 300 ? 4.437 15.254 -19.451 1.00 41.28 300 PHE A O 1
ATOM 2467 N N . LEU A 1 301 ? 4.197 17.228 -20.541 1.00 33.28 301 LEU A N 1
ATOM 2468 C CA . LEU A 1 301 ? 3.453 16.772 -21.725 1.00 33.28 301 LEU A CA 1
ATOM 2469 C C . LEU A 1 301 ? 4.323 16.943 -22.972 1.00 33.28 301 LEU A C 1
ATOM 2471 O O . LEU A 1 301 ? 4.252 16.044 -23.838 1.00 33.28 301 LEU A O 1
#

Solvent-accessible surface area (backbone atoms only — not comparable to full-atom values): 16375 Å² total; per-residue (Å²): 112,70,66,61,55,54,52,54,66,76,67,60,80,90,53,65,67,66,50,52,49,51,50,50,52,49,49,61,73,43,36,82,57,50,53,57,49,61,55,52,52,76,78,43,72,56,84,73,53,49,70,71,63,25,31,33,47,34,41,57,77,73,44,60,54,11,42,77,32,45,59,70,61,54,64,47,74,74,79,38,57,77,90,74,29,66,75,86,70,83,68,70,50,69,21,69,55,37,55,54,20,23,50,43,19,71,74,69,52,84,49,71,65,53,52,54,41,47,52,45,23,51,51,13,45,51,41,6,22,8,75,82,33,71,64,37,57,49,39,43,76,70,38,88,75,41,50,68,53,59,37,21,38,64,32,35,56,45,21,52,53,27,41,52,52,30,13,52,49,12,49,51,48,43,70,73,30,37,74,72,37,66,66,60,37,54,52,49,53,51,54,35,51,52,53,31,51,52,29,50,51,48,59,65,72,57,74,57,57,72,58,53,53,51,47,52,50,51,54,54,53,73,70,38,82,89,46,47,82,58,49,67,61,47,50,56,47,54,51,39,25,52,52,38,47,54,50,46,30,53,51,50,34,54,49,31,54,46,56,55,47,38,38,36,87,88,40,63,66,74,54,36,59,52,53,51,50,52,51,37,48,54,44,55,70,52,71,56,62,66,49,62,75,68,64,51,64,82,81,78,116

Foldseek 3Di:
DVLVVVLLVLPDDPDVVVVVVVVVVVCVVCVVVVVVVVVCVVVDCLVVDDLCQQLQQQDAPVLVCLLQFWLPVQCCVLPDDPVRDNPPDRGPHQFPLLQVLLVLLVPPPPDPVLVSLVVLLVVLNQQSNRPVHVVNVCCCVPPPPSSSHHHSNVSCVSNSVSSNVSSVSSLVCLLVPLQPPPVVVVVLLVVLVVLLVVLVVCLVVVPPVVVVLVVVLVVVVVVDPVCVVSSVVVSLSVVLRVVRSNVSSVLSNQLSVLSNVCNDPPDDSVVSVVVSVVSSVCSVVVSCVSNCVPNPVVVVD

Radius of gyration: 23.05 Å; Cα contacts (8 Å, |Δi|>4): 306; chains: 1; bounding box: 52×58×61 Å